Protein AF-A0A2G5ENN1-F1 (afdb_monomer)

pLDDT: mean 72.44, std 21.13, range [27.09, 96.38]

Solvent-accessible surface area (backbone atoms only — not comparable to full-atom values): 10277 Å² total; per-residue (Å²): 131,85,76,73,91,53,58,75,65,57,53,54,48,52,57,50,50,51,54,53,44,44,54,50,33,64,76,65,70,39,30,34,51,30,34,48,46,27,44,59,26,33,65,50,49,37,85,89,80,69,42,73,19,60,16,39,25,58,75,32,68,74,32,39,66,36,79,91,37,64,71,45,66,58,45,53,63,66,44,46,68,57,44,68,76,40,71,86,60,42,63,12,38,51,40,48,48,39,18,51,42,22,40,40,74,73,73,45,72,89,73,63,79,78,78,73,46,61,69,43,91,59,54,63,93,64,85,63,83,83,72,80,65,91,58,54,72,53,43,59,32,47,73,37,69,46,76,72,53,84,70,47,50,57,53,52,50,51,53,44,58,76,33,48,87,50,72,73,62,54,65,60,60,69,74,77,114

Radius of gyration: 15.37 Å; Cα contacts (8 Å, |Δi|>4): 214; chains: 1; bounding box: 34×38×41 Å

Secondary structure (DSSP, 8-state):
-PPPSS-HHHHHHHHHHHHHHHHHHHHHT-HHHHHHHHHHHHTT-BTTTTB-SSSSGGGSHHHHTSGGGTTHHHHHHHHHHHHHH-TTS-HHHHHHHHHHHHHHHTTPPP------PPPP-S-----GGG---THHHHHHHHHTT----HHHHHHHHHHHHHH---HHHHHHHTT--

Nearest PDB structures (foldseek):
  8ff6-assembly2_B  TM=8.256E-01  e=3.442E-12  Panicum virgatum
  7s10-assembly1_A  TM=8.210E-01  e=1.158E-11  Glycine max
  2cl4-assembly1_X  TM=8.240E-01  e=1.492E-11  Glycine max
  1apx-assembly1_B  TM=8.225E-01  e=2.878E-11  Pisum sativum
  3zcg-assembly1_A-2  TM=8.238E-01  e=4.536E-11  Glycine max

Sequence (177 aa):
MATPIVDAEYLKEIDKARRDLRALISSKNCAPIMLRLAWHDAGTYDVNTKTGGANGSIRNDEELKHSANSGLKIAIDLLEPVKKRHPKITYADLYQLAGVVAVEVTGGPTIEFVPGRKVCNLAFDRNYFTAAGESHIVAFFRIQRYLPMRGDFQMLKKVYNTCVTSSIGWVYLTRIL

Foldseek 3Di:
DDDAPDDPVQVVLLVVLLVVLLVLCLVVVQLLLLLVQQLLQQVQADPVVRDGGLQLLCPDPLNCPQPSNPPNVVVVVSCVVSCVVRVPAHNSLSSLSSSQSSCVSLVHDRFQARGDHHHDPDHDNDPPLPDDAPCRVVRSNVNSVRDDDPVNVVVVVVSNVVRDVDPSVVVRVVVVD

Mean predicted aligned error: 10.15 Å

Structure (mmCIF, N/CA/C/O backbone):
data_AF-A0A2G5ENN1-F1
#
_entry.id   AF-A0A2G5ENN1-F1
#
loop_
_atom_site.group_PDB
_atom_site.id
_atom_site.type_symbol
_atom_site.label_atom_id
_atom_site.label_alt_id
_atom_site.label_comp_id
_atom_site.label_asym_id
_atom_site.label_entity_id
_atom_site.label_seq_id
_atom_site.pdbx_PDB_ins_code
_atom_site.Cartn_x
_atom_site.Cartn_y
_atom_site.Cartn_z
_atom_site.occupancy
_atom_site.B_iso_or_equiv
_atom_site.auth_seq_id
_atom_site.auth_comp_id
_atom_site.auth_asym_id
_atom_site.auth_atom_id
_atom_site.pdbx_PDB_model_num
ATOM 1 N N . MET A 1 1 ? -5.810 -16.286 20.077 1.00 42.88 1 MET A N 1
ATOM 2 C CA . MET A 1 1 ? -5.813 -15.187 19.087 1.00 42.88 1 MET A CA 1
ATOM 3 C C . MET A 1 1 ? -4.741 -14.199 19.509 1.00 42.88 1 MET A C 1
ATOM 5 O O . MET A 1 1 ? -4.759 -13.797 20.663 1.00 42.88 1 MET A O 1
ATOM 9 N N . ALA A 1 2 ? -3.752 -13.917 18.656 1.00 45.16 2 ALA A N 1
ATOM 10 C CA . ALA A 1 2 ? -2.692 -12.966 18.996 1.00 45.16 2 ALA A CA 1
ATOM 11 C C . ALA A 1 2 ? -3.311 -11.573 19.161 1.00 45.16 2 ALA A C 1
ATOM 13 O O . ALA A 1 2 ? -4.049 -11.127 18.285 1.00 45.16 2 ALA A O 1
ATOM 14 N N . THR A 1 3 ? -3.052 -10.931 20.294 1.00 44.69 3 THR A N 1
ATOM 15 C CA . THR A 1 3 ? -3.495 -9.572 20.605 1.00 44.69 3 THR A CA 1
ATOM 16 C C . THR A 1 3 ? -3.036 -8.623 19.494 1.00 44.69 3 THR A C 1
ATOM 18 O O . THR A 1 3 ? -1.871 -8.707 19.088 1.00 44.69 3 THR A O 1
ATOM 21 N N . PRO A 1 4 ? -3.907 -7.745 18.963 1.00 52.03 4 PRO A N 1
ATOM 22 C CA . PRO A 1 4 ? -3.470 -6.770 17.979 1.00 52.03 4 PRO A CA 1
ATOM 23 C C . PRO A 1 4 ? -2.405 -5.879 18.624 1.00 52.03 4 PRO A C 1
ATOM 25 O O . PRO A 1 4 ? -2.617 -5.302 19.685 1.00 52.03 4 PRO A O 1
ATOM 28 N N . ILE A 1 5 ? -1.235 -5.804 17.985 1.00 66.94 5 ILE A N 1
ATOM 29 C CA . ILE A 1 5 ? -0.130 -4.913 18.383 1.00 66.94 5 ILE A CA 1
ATOM 30 C C . ILE A 1 5 ? -0.569 -3.440 18.275 1.00 66.94 5 ILE A C 1
ATOM 32 O O . ILE A 1 5 ? 0.019 -2.561 18.898 1.00 66.94 5 ILE A O 1
ATOM 36 N N . VAL A 1 6 ? -1.608 -3.182 17.477 1.00 77.19 6 VAL A N 1
ATOM 37 C CA . VAL A 1 6 ? -2.173 -1.864 17.196 1.00 77.19 6 VAL A CA 1
ATOM 38 C C . VAL A 1 6 ? -3.403 -1.582 18.056 1.00 77.19 6 VAL A C 1
ATOM 40 O O . VAL A 1 6 ? -4.154 -2.492 18.412 1.00 77.19 6 VAL A O 1
ATOM 43 N N . ASP A 1 7 ? -3.627 -0.309 18.365 1.00 86.12 7 ASP A N 1
ATOM 44 C CA . ASP A 1 7 ? -4.786 0.128 19.137 1.00 86.12 7 ASP A CA 1
ATOM 45 C C . ASP A 1 7 ? -6.109 0.016 18.344 1.00 86.12 7 ASP A C 1
ATOM 47 O O . ASP A 1 7 ? -6.146 -0.116 17.116 1.00 86.12 7 ASP A O 1
ATOM 51 N N . ALA A 1 8 ? -7.233 0.069 19.062 1.00 87.94 8 ALA A N 1
ATOM 52 C CA . ALA A 1 8 ? -8.565 -0.060 18.469 1.00 87.94 8 ALA A CA 1
ATOM 53 C C . ALA A 1 8 ? -8.937 1.104 17.532 1.00 87.94 8 ALA A C 1
ATOM 55 O O . ALA A 1 8 ? -9.818 0.957 16.683 1.00 87.94 8 ALA A O 1
ATOM 56 N N . GLU A 1 9 ? -8.305 2.267 17.680 1.00 89.19 9 GLU A N 1
ATOM 57 C CA . GLU A 1 9 ? -8.535 3.413 16.808 1.00 89.19 9 GLU A CA 1
ATOM 58 C C . GLU A 1 9 ? -7.854 3.207 15.450 1.00 89.19 9 GLU A C 1
ATOM 60 O O . GLU A 1 9 ? -8.458 3.473 14.410 1.00 89.19 9 GLU A O 1
ATOM 65 N N . TYR A 1 10 ? -6.648 2.639 15.449 1.00 89.25 10 TYR A N 1
ATOM 66 C CA . TYR A 1 10 ? -5.922 2.244 14.251 1.00 89.25 10 TYR A CA 1
ATOM 67 C C . TYR A 1 10 ? -6.715 1.222 13.433 1.00 89.25 10 TYR A C 1
ATOM 69 O O . TYR A 1 10 ? -6.834 1.367 12.218 1.00 89.25 10 TYR A O 1
ATOM 77 N N . LEU A 1 11 ? -7.330 0.228 14.087 1.00 89.44 11 LEU A N 1
ATOM 78 C CA . LEU A 1 11 ? -8.207 -0.741 13.414 1.00 89.44 11 LEU A CA 1
ATOM 79 C C . LEU A 1 11 ? -9.402 -0.059 12.732 1.00 89.44 11 LEU A C 1
ATOM 81 O O . LEU A 1 11 ? -9.687 -0.328 11.566 1.00 89.44 11 LEU A O 1
ATOM 85 N N . LYS A 1 12 ? -10.055 0.889 13.417 1.00 92.50 12 LYS A N 1
ATOM 86 C CA . LYS A 1 12 ? -11.156 1.670 12.827 1.00 92.50 12 LYS A CA 1
ATOM 87 C C . LYS A 1 12 ? -10.696 2.499 11.629 1.00 92.50 12 LYS A C 1
ATOM 89 O O . LYS A 1 12 ? -11.456 2.654 10.673 1.00 92.50 12 LYS A O 1
ATOM 94 N N . GLU A 1 13 ? -9.483 3.046 11.670 1.00 93.06 13 GLU A N 1
ATOM 95 C CA . GLU A 1 13 ? -8.913 3.757 10.525 1.00 93.06 13 GLU A CA 1
ATOM 96 C C . GLU A 1 13 ? -8.610 2.822 9.354 1.00 93.06 13 GLU A C 1
ATOM 98 O O . GLU A 1 13 ? -8.944 3.166 8.222 1.00 93.06 13 GLU A O 1
ATOM 103 N N . ILE A 1 14 ? -8.084 1.619 9.602 1.00 93.38 14 ILE A N 1
ATOM 104 C CA . ILE A 1 14 ? -7.896 0.593 8.563 1.00 93.38 14 ILE A CA 1
ATOM 105 C C . ILE A 1 14 ? -9.221 0.266 7.866 1.00 93.38 14 ILE A C 1
ATOM 107 O O . ILE A 1 14 ? -9.270 0.233 6.637 1.00 93.38 14 ILE A O 1
ATOM 111 N N . ASP A 1 15 ? -10.312 0.101 8.616 1.00 93.94 15 ASP A N 1
ATOM 112 C CA . ASP A 1 15 ? -11.629 -0.172 8.032 1.00 93.94 15 ASP A CA 1
ATOM 113 C C . ASP A 1 15 ? -12.148 0.986 7.174 1.00 93.94 15 ASP A C 1
ATOM 115 O O . ASP A 1 15 ? -12.753 0.766 6.119 1.00 93.94 15 ASP A O 1
ATOM 119 N N . LYS A 1 16 ? -11.921 2.234 7.605 1.00 95.81 16 LYS A N 1
ATOM 120 C CA . LYS A 1 16 ? -12.259 3.419 6.802 1.00 95.81 16 LYS A CA 1
ATOM 121 C C . LYS A 1 16 ? -11.427 3.463 5.522 1.00 95.81 16 LYS A C 1
ATOM 123 O O . LYS A 1 16 ? -12.002 3.573 4.441 1.00 95.81 16 LYS A O 1
ATOM 128 N N . ALA A 1 17 ? -10.114 3.275 5.628 1.00 95.69 17 ALA A N 1
ATOM 129 C CA . ALA A 1 17 ? -9.225 3.254 4.476 1.00 95.69 17 ALA A CA 1
ATOM 130 C C . ALA A 1 17 ? -9.564 2.123 3.503 1.00 95.69 17 ALA A C 1
ATOM 132 O O . ALA A 1 17 ? -9.518 2.330 2.295 1.00 95.69 17 ALA A O 1
ATOM 133 N N . ARG A 1 18 ? -9.978 0.945 3.989 1.00 95.50 18 ARG A N 1
ATOM 134 C CA . ARG A 1 18 ? -10.425 -0.165 3.134 1.00 95.50 18 ARG A CA 1
ATOM 135 C C . ARG A 1 18 ? -11.609 0.242 2.254 1.00 95.50 18 ARG A C 1
ATOM 137 O O . ARG A 1 18 ? -11.623 -0.077 1.065 1.00 95.50 18 ARG A O 1
ATOM 144 N N . ARG A 1 19 ? -12.589 0.965 2.813 1.00 95.75 19 ARG A N 1
ATOM 145 C CA . ARG A 1 19 ? -13.750 1.473 2.057 1.00 95.75 19 ARG A CA 1
ATOM 146 C C . ARG A 1 19 ? -13.330 2.495 1.003 1.00 95.75 19 ARG A C 1
ATOM 148 O O . ARG A 1 19 ? -13.737 2.381 -0.152 1.00 95.75 19 ARG A O 1
ATOM 155 N N . ASP A 1 20 ? -12.465 3.427 1.382 1.00 96.38 20 ASP A N 1
ATOM 156 C CA . ASP A 1 20 ? -11.923 4.449 0.486 1.00 96.38 20 ASP A CA 1
ATOM 157 C C . ASP A 1 20 ? -11.107 3.846 -0.664 1.00 96.38 20 ASP A C 1
ATOM 159 O O . ASP A 1 20 ? -11.258 4.247 -1.820 1.00 96.38 20 ASP A O 1
ATOM 163 N N . LEU A 1 21 ? -10.279 2.843 -0.365 1.00 96.19 21 LEU A N 1
ATOM 164 C CA . LEU A 1 21 ? -9.529 2.081 -1.358 1.00 96.19 21 LEU A CA 1
ATOM 165 C C . LEU A 1 21 ? -10.466 1.336 -2.302 1.00 96.19 21 LEU A C 1
ATOM 167 O O . LEU A 1 21 ? -10.241 1.350 -3.507 1.00 96.19 21 LEU A O 1
ATOM 171 N N . ARG A 1 22 ? -11.542 0.730 -1.789 1.00 94.94 22 ARG A N 1
ATOM 172 C CA . ARG A 1 22 ? -12.517 0.016 -2.623 1.00 94.94 22 ARG A CA 1
ATOM 173 C C . ARG A 1 22 ? -13.176 0.960 -3.627 1.00 94.94 22 ARG A C 1
ATOM 175 O O . ARG A 1 22 ? -13.288 0.615 -4.805 1.00 94.94 22 ARG A O 1
ATOM 182 N N . ALA A 1 23 ? -13.556 2.157 -3.181 1.00 95.50 23 ALA A N 1
ATOM 183 C CA . ALA A 1 23 ? -14.118 3.197 -4.038 1.00 95.50 23 ALA A CA 1
ATOM 184 C C . ALA A 1 23 ? -13.100 3.703 -5.076 1.00 95.50 23 ALA A C 1
ATOM 186 O O . ALA A 1 23 ? -13.417 3.792 -6.265 1.00 95.50 23 ALA A O 1
ATOM 187 N N . LEU A 1 24 ? -11.859 3.980 -4.661 1.00 95.38 24 LEU A N 1
ATOM 188 C CA . LEU A 1 24 ? -10.784 4.417 -5.558 1.00 95.38 24 LEU A CA 1
ATOM 189 C C . LEU A 1 24 ? -10.478 3.362 -6.632 1.00 95.38 24 LEU A C 1
ATOM 191 O O . LEU A 1 24 ? -10.460 3.674 -7.820 1.00 95.38 24 LEU A O 1
ATOM 195 N N . ILE A 1 25 ? -10.265 2.114 -6.217 1.00 93.00 25 ILE A N 1
ATOM 196 C CA . ILE A 1 25 ? -9.862 1.012 -7.093 1.00 93.00 25 ILE A CA 1
ATOM 197 C C . ILE A 1 25 ? -10.947 0.703 -8.121 1.00 93.00 25 ILE A C 1
ATOM 199 O O . ILE A 1 25 ? -10.636 0.538 -9.301 1.00 93.00 25 ILE A O 1
ATOM 203 N N . SER A 1 26 ? -12.211 0.685 -7.691 1.00 91.06 26 SER A N 1
ATOM 204 C CA . SER A 1 26 ? -13.345 0.434 -8.586 1.00 91.06 26 SER A CA 1
ATOM 205 C C . SER A 1 26 ? -13.560 1.595 -9.561 1.00 91.06 26 SER A C 1
ATOM 207 O O . SER A 1 26 ? -13.773 1.368 -10.746 1.00 91.06 26 SER A O 1
ATOM 209 N N . SER A 1 27 ? -13.459 2.845 -9.093 1.00 93.12 27 SER A N 1
ATOM 210 C CA . SER A 1 27 ? -13.699 4.029 -9.937 1.00 93.12 27 SER A CA 1
ATOM 211 C C . SER A 1 27 ? -12.597 4.287 -10.965 1.00 93.12 27 SER A C 1
ATOM 213 O O . SER A 1 27 ? -12.881 4.751 -12.067 1.00 93.12 27 SER A O 1
ATOM 215 N N . LYS A 1 28 ? -11.336 4.003 -10.623 1.00 92.06 28 LYS A N 1
ATOM 216 C CA . LYS A 1 28 ? -10.178 4.216 -11.506 1.00 92.06 28 LYS A CA 1
ATOM 217 C C . LYS A 1 28 ? -9.756 2.964 -12.271 1.00 92.06 28 LYS A C 1
ATOM 219 O O . LYS A 1 28 ? -8.807 3.040 -13.045 1.00 92.06 28 LYS A O 1
ATOM 224 N N . ASN A 1 29 ? -10.428 1.834 -12.043 1.00 90.75 29 ASN A N 1
ATOM 225 C CA . ASN A 1 29 ? -10.083 0.526 -12.596 1.00 90.75 29 ASN A CA 1
ATOM 226 C C . ASN A 1 29 ? -8.582 0.196 -12.453 1.00 90.75 29 ASN A C 1
ATOM 228 O O . ASN A 1 29 ? -7.916 -0.235 -13.392 1.00 90.75 29 ASN A O 1
ATOM 232 N N . CYS A 1 30 ? -8.024 0.462 -11.268 1.00 90.19 30 CYS A N 1
ATOM 233 C CA . CYS A 1 30 ? -6.585 0.376 -11.009 1.00 90.19 30 CYS A CA 1
ATOM 234 C C . CYS A 1 30 ? -6.190 -0.819 -10.125 1.00 90.19 30 CYS A C 1
ATOM 236 O O . CYS A 1 30 ? -5.059 -0.888 -9.650 1.00 90.19 30 CYS A O 1
ATOM 238 N N . ALA A 1 31 ? -7.079 -1.801 -9.939 1.00 87.06 31 ALA A N 1
ATOM 239 C CA . ALA A 1 31 ? -6.768 -3.041 -9.216 1.00 87.06 31 ALA A CA 1
ATOM 240 C C . ALA A 1 31 ? -5.463 -3.725 -9.698 1.00 87.06 31 ALA A C 1
ATOM 242 O O . ALA A 1 31 ? -4.634 -4.050 -8.844 1.00 87.06 31 ALA A O 1
ATOM 243 N N . PRO A 1 32 ? -5.206 -3.841 -11.022 1.00 86.50 32 PRO A N 1
ATOM 244 C CA . PRO A 1 32 ? -3.945 -4.335 -11.580 1.00 86.50 32 PRO A CA 1
ATOM 245 C C . PRO A 1 32 ? -2.674 -3.755 -10.941 1.00 86.50 32 PRO A C 1
ATOM 247 O O . PRO A 1 32 ? -1.804 -4.475 -10.445 1.00 86.50 32 PRO A O 1
ATOM 250 N N . ILE A 1 33 ? -2.578 -2.423 -10.921 1.00 86.75 33 ILE A N 1
ATOM 251 C CA . ILE A 1 33 ? -1.367 -1.722 -10.494 1.00 86.75 33 ILE A CA 1
ATOM 252 C C . ILE A 1 33 ? -1.241 -1.679 -8.966 1.00 86.75 33 ILE A C 1
ATOM 254 O O . ILE A 1 33 ? -0.124 -1.686 -8.455 1.00 86.75 33 ILE A O 1
ATOM 258 N N . MET A 1 34 ? -2.363 -1.706 -8.238 1.00 91.94 34 MET A N 1
ATOM 259 C CA . MET A 1 34 ? -2.373 -1.780 -6.772 1.00 91.94 34 MET A CA 1
ATOM 260 C C . MET A 1 34 ? -1.892 -3.140 -6.271 1.00 91.94 34 MET A C 1
ATOM 262 O O . MET A 1 34 ? -1.068 -3.207 -5.359 1.00 91.94 34 MET A O 1
ATOM 266 N N . LEU A 1 35 ? -2.346 -4.223 -6.910 1.00 87.38 35 LEU A N 1
ATOM 267 C CA . LEU A 1 35 ? -1.867 -5.566 -6.598 1.00 87.38 35 LEU A CA 1
ATOM 268 C C . LEU A 1 35 ? -0.371 -5.699 -6.903 1.00 87.38 35 LEU A C 1
ATOM 270 O O . LEU A 1 35 ? 0.381 -6.234 -6.090 1.00 87.38 35 LEU A O 1
ATOM 274 N N . ARG A 1 36 ? 0.082 -5.149 -8.038 1.00 86.25 36 ARG A N 1
ATOM 275 C CA . ARG A 1 36 ? 1.507 -5.120 -8.385 1.00 86.25 36 ARG A CA 1
ATOM 276 C C . ARG A 1 36 ? 2.329 -4.306 -7.380 1.00 86.25 36 ARG A C 1
ATOM 278 O O . ARG A 1 36 ? 3.397 -4.758 -6.990 1.00 86.25 36 ARG A O 1
ATOM 285 N N . LEU A 1 37 ? 1.862 -3.142 -6.934 1.00 89.00 37 LEU A N 1
ATOM 286 C CA . LEU A 1 37 ? 2.577 -2.348 -5.928 1.00 89.00 37 LEU A CA 1
ATOM 287 C C . LEU A 1 37 ? 2.791 -3.152 -4.638 1.00 89.00 37 LEU A C 1
ATOM 289 O O . LEU A 1 37 ? 3.918 -3.263 -4.163 1.00 89.00 37 LEU A O 1
ATOM 293 N N . ALA A 1 38 ? 1.723 -3.755 -4.112 1.00 89.56 38 ALA A N 1
ATOM 294 C CA . ALA A 1 38 ? 1.780 -4.538 -2.881 1.00 89.56 38 ALA A CA 1
ATOM 295 C C . ALA A 1 38 ? 2.696 -5.770 -3.013 1.00 89.56 38 ALA A C 1
ATOM 297 O O . ALA A 1 38 ? 3.421 -6.119 -2.079 1.00 89.56 38 ALA A O 1
ATOM 298 N N . TRP A 1 39 ? 2.693 -6.391 -4.196 1.00 84.19 39 TRP A N 1
ATOM 299 C CA . TRP A 1 39 ? 3.594 -7.478 -4.563 1.00 84.19 39 TRP A CA 1
ATOM 300 C C . TRP A 1 39 ? 5.065 -7.059 -4.559 1.00 84.19 39 TRP A C 1
ATOM 302 O O . TRP A 1 39 ? 5.888 -7.721 -3.932 1.00 84.19 39 TRP A O 1
ATOM 312 N N . HIS A 1 40 ? 5.397 -5.972 -5.258 1.00 82.75 40 HIS A N 1
ATOM 313 C CA . HIS A 1 40 ? 6.776 -5.507 -5.380 1.00 82.75 40 HIS A CA 1
ATOM 314 C C . HIS A 1 40 ? 7.339 -5.033 -4.035 1.00 82.75 40 HIS A C 1
ATOM 316 O O . HIS A 1 40 ? 8.496 -5.314 -3.747 1.00 82.75 40 HIS A O 1
ATOM 322 N N . ASP A 1 41 ? 6.516 -4.402 -3.193 1.00 85.38 41 ASP A N 1
ATOM 323 C CA . ASP A 1 41 ? 6.892 -4.010 -1.829 1.00 85.38 41 ASP A CA 1
ATOM 324 C C . ASP A 1 41 ? 7.206 -5.240 -0.958 1.00 85.38 41 ASP A C 1
ATOM 326 O O . ASP A 1 41 ? 8.251 -5.323 -0.324 1.00 85.38 41 ASP A O 1
ATOM 330 N N . ALA A 1 42 ? 6.343 -6.263 -0.979 1.00 82.62 42 ALA A N 1
ATOM 331 C CA . ALA A 1 42 ? 6.558 -7.487 -0.204 1.00 82.62 42 ALA A CA 1
ATOM 332 C C . ALA A 1 42 ? 7.705 -8.366 -0.741 1.00 82.62 42 ALA A C 1
ATOM 334 O O . ALA A 1 42 ? 8.336 -9.097 0.026 1.00 82.62 42 ALA A O 1
ATOM 335 N N . GLY A 1 43 ? 7.963 -8.312 -2.049 1.00 77.44 43 GLY A N 1
ATOM 336 C CA . GLY A 1 43 ? 8.894 -9.187 -2.763 1.00 77.44 43 GLY A CA 1
ATOM 337 C C . GLY A 1 43 ? 10.378 -8.930 -2.496 1.00 77.44 43 GLY A C 1
ATOM 338 O O . GLY A 1 43 ? 11.208 -9.702 -2.963 1.00 77.44 43 GLY A O 1
ATOM 339 N N . THR A 1 44 ? 10.730 -7.884 -1.745 1.00 75.94 44 THR A N 1
ATOM 340 C CA . THR A 1 44 ? 12.123 -7.577 -1.374 1.00 75.94 44 THR A CA 1
ATOM 341 C C . THR A 1 44 ? 12.595 -8.314 -0.116 1.00 75.94 44 THR A C 1
ATOM 343 O O . THR A 1 44 ? 13.736 -8.124 0.304 1.00 75.94 44 THR A O 1
ATOM 346 N N . TYR A 1 45 ? 11.737 -9.134 0.507 1.00 76.56 45 TYR A N 1
ATOM 347 C CA . TYR A 1 45 ? 12.073 -9.850 1.738 1.00 76.56 45 TYR A CA 1
ATOM 348 C C . TYR A 1 45 ? 13.132 -10.933 1.511 1.00 76.56 45 TYR A C 1
ATOM 350 O O . TYR A 1 45 ? 12.924 -11.876 0.748 1.00 76.56 45 TYR A O 1
ATOM 358 N N . ASP A 1 46 ? 14.228 -10.846 2.259 1.00 71.00 46 ASP A N 1
ATOM 359 C CA . ASP A 1 46 ? 15.274 -11.863 2.307 1.00 71.00 46 ASP A CA 1
ATOM 360 C C . ASP A 1 46 ? 15.203 -12.642 3.630 1.00 71.00 46 ASP A C 1
ATOM 362 O O . ASP A 1 46 ? 15.341 -12.078 4.717 1.00 71.00 46 ASP A O 1
ATOM 366 N N . VAL A 1 47 ? 15.019 -13.963 3.537 1.00 70.88 47 VAL A N 1
ATOM 367 C CA . VAL A 1 47 ? 14.918 -14.881 4.686 1.00 70.88 47 VAL A CA 1
ATOM 368 C C . VAL A 1 47 ? 16.226 -14.951 5.481 1.00 70.88 47 VAL A C 1
ATOM 370 O O . VAL A 1 47 ? 16.189 -15.082 6.706 1.00 70.88 47 VAL A O 1
ATOM 373 N N . ASN A 1 48 ? 17.376 -14.853 4.809 1.00 69.88 48 ASN A N 1
ATOM 374 C CA . ASN A 1 48 ? 18.684 -15.032 5.438 1.00 69.88 48 ASN A CA 1
ATOM 375 C C . ASN A 1 48 ? 19.073 -13.802 6.257 1.00 69.88 48 ASN A C 1
ATOM 377 O O . ASN A 1 48 ? 19.503 -13.918 7.403 1.00 69.88 48 ASN A O 1
ATOM 381 N N . THR A 1 49 ? 18.889 -12.614 5.677 1.00 73.31 49 THR A N 1
ATOM 382 C CA . THR A 1 49 ? 19.219 -11.347 6.344 1.00 73.31 49 THR A CA 1
ATOM 383 C C . THR A 1 49 ? 18.060 -10.780 7.162 1.00 73.31 49 THR A C 1
ATOM 385 O O . THR A 1 49 ? 18.280 -9.904 7.995 1.00 73.31 49 THR A O 1
ATOM 388 N N . LYS A 1 50 ? 16.832 -11.286 6.969 1.00 73.00 50 LYS A N 1
ATOM 389 C CA . LYS A 1 50 ? 15.583 -10.772 7.562 1.00 73.00 50 LYS A CA 1
ATOM 390 C C . LYS A 1 50 ? 15.344 -9.290 7.249 1.00 73.00 50 LYS A C 1
ATOM 392 O O . LYS A 1 50 ? 14.760 -8.571 8.058 1.00 73.00 50 LYS A O 1
ATOM 397 N N . THR A 1 51 ? 15.808 -8.838 6.086 1.00 71.19 51 THR A N 1
ATOM 398 C CA . THR A 1 51 ? 15.672 -7.453 5.618 1.0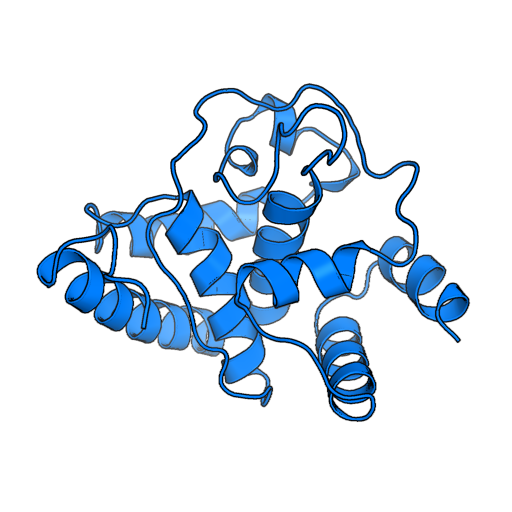0 71.19 51 THR A CA 1
ATOM 399 C C . THR A 1 51 ? 14.724 -7.360 4.423 1.00 71.19 51 THR A C 1
ATOM 401 O O . THR A 1 51 ? 14.395 -8.374 3.810 1.00 71.19 51 THR A O 1
ATOM 404 N N . GLY A 1 52 ? 14.250 -6.149 4.116 1.00 73.50 52 GLY A N 1
ATOM 405 C CA . GLY A 1 52 ? 13.248 -5.922 3.070 1.00 73.50 52 GLY A CA 1
ATOM 406 C C . GLY A 1 52 ? 11.839 -6.377 3.468 1.00 73.50 52 GLY A C 1
ATOM 407 O O . GLY A 1 52 ? 11.526 -6.530 4.653 1.00 73.50 52 GLY A O 1
ATOM 408 N N . GLY A 1 53 ? 10.982 -6.573 2.472 1.00 78.81 53 GLY A N 1
ATOM 409 C CA . GLY A 1 53 ? 9.597 -7.005 2.627 1.00 78.81 53 GLY A CA 1
ATOM 410 C C . GLY A 1 53 ? 8.604 -5.855 2.749 1.00 78.81 53 GLY A C 1
ATOM 411 O O . GLY A 1 53 ? 8.938 -4.702 2.515 1.00 78.81 53 GLY A O 1
ATOM 412 N N . ALA A 1 54 ? 7.375 -6.193 3.149 1.00 83.00 54 ALA A N 1
ATOM 413 C CA . ALA A 1 54 ? 6.218 -5.298 3.174 1.00 83.00 54 ALA A CA 1
ATOM 414 C C . ALA A 1 54 ? 6.336 -4.172 4.224 1.00 83.00 54 ALA A C 1
ATOM 416 O O . ALA A 1 54 ? 5.685 -4.198 5.271 1.00 83.00 54 ALA A O 1
ATOM 417 N N . ASN A 1 55 ? 7.215 -3.210 3.970 1.00 83.12 55 ASN A N 1
ATOM 418 C CA . ASN A 1 55 ? 7.612 -2.153 4.892 1.00 83.12 55 ASN A CA 1
ATOM 419 C C . ASN A 1 55 ? 7.452 -0.749 4.272 1.00 83.12 55 ASN A C 1
ATOM 421 O O . ASN A 1 55 ? 7.756 0.250 4.927 1.00 83.12 55 ASN A O 1
ATOM 425 N N . GLY A 1 56 ? 6.940 -0.654 3.041 1.00 83.62 56 GLY A N 1
ATOM 426 C CA . GLY A 1 56 ? 6.697 0.605 2.351 1.00 83.62 56 GLY A CA 1
ATOM 427 C C . GLY A 1 56 ? 7.949 1.287 1.794 1.00 83.62 56 GLY A C 1
ATOM 428 O O . GLY A 1 56 ? 7.837 2.452 1.405 1.00 83.62 56 GLY A O 1
ATOM 429 N N . SER A 1 57 ? 9.112 0.620 1.751 1.00 85.50 57 SER A N 1
ATOM 430 C CA . SER A 1 57 ? 10.363 1.181 1.208 1.00 85.50 57 SER A CA 1
ATOM 431 C C . SER A 1 57 ? 10.277 1.479 -0.285 1.00 85.50 57 SER A C 1
ATOM 433 O O . SER A 1 57 ? 10.946 2.399 -0.755 1.00 85.50 57 SER A O 1
ATOM 435 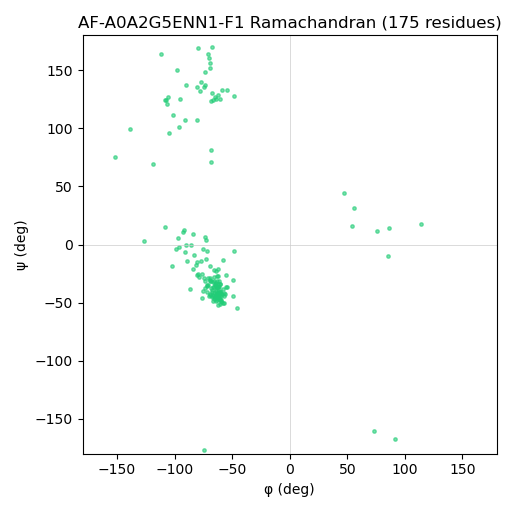N N . ILE A 1 58 ? 9.365 0.812 -1.002 1.00 85.12 58 ILE A N 1
ATOM 436 C CA . ILE A 1 58 ? 9.139 1.000 -2.441 1.00 85.12 58 ILE A CA 1
ATOM 437 C C . ILE A 1 58 ? 8.780 2.437 -2.837 1.00 85.12 58 ILE A C 1
ATOM 439 O O . ILE A 1 58 ? 8.785 2.774 -4.012 1.00 85.12 58 ILE A O 1
ATOM 443 N N . ARG A 1 59 ? 8.446 3.301 -1.873 1.00 86.19 59 ARG A N 1
ATOM 444 C CA . ARG A 1 59 ? 8.197 4.730 -2.104 1.00 86.19 59 ARG A CA 1
ATOM 445 C C . ARG A 1 59 ? 9.461 5.565 -2.288 1.00 86.19 59 ARG A C 1
ATOM 447 O O . ARG A 1 59 ? 9.352 6.727 -2.665 1.00 86.19 59 ARG A O 1
ATOM 454 N N . ASN A 1 60 ? 10.622 5.021 -1.940 1.00 86.62 60 ASN A N 1
ATOM 455 C CA . ASN A 1 60 ? 11.884 5.737 -2.011 1.00 86.62 60 ASN A CA 1
ATOM 456 C C . ASN A 1 60 ? 12.367 5.796 -3.464 1.00 86.62 60 ASN A C 1
ATOM 458 O O . ASN A 1 60 ? 12.269 4.814 -4.200 1.00 86.62 60 ASN A O 1
ATOM 462 N N . ASP A 1 61 ? 12.911 6.943 -3.874 1.00 83.81 61 ASP A N 1
ATOM 463 C CA . ASP A 1 61 ? 13.269 7.194 -5.276 1.00 83.81 61 ASP A CA 1
ATOM 464 C C . ASP A 1 61 ? 14.310 6.209 -5.820 1.00 83.81 61 ASP A C 1
ATOM 466 O O . ASP A 1 61 ? 14.262 5.850 -6.994 1.00 83.81 61 ASP A O 1
ATOM 470 N N . GLU A 1 62 ? 15.241 5.760 -4.979 1.00 83.19 62 GLU A N 1
ATOM 471 C CA . GLU A 1 62 ? 16.250 4.753 -5.332 1.00 83.19 62 GLU A CA 1
ATOM 472 C C . GLU A 1 62 ? 15.589 3.426 -5.725 1.00 83.19 62 GLU A C 1
ATOM 474 O O . GLU A 1 62 ? 15.865 2.884 -6.794 1.00 83.19 62 GLU A O 1
ATOM 479 N N . GLU A 1 63 ? 14.624 2.964 -4.927 1.00 80.94 63 GLU A N 1
ATOM 480 C CA . GLU A 1 63 ? 13.913 1.711 -5.175 1.00 80.94 63 GLU A CA 1
ATOM 481 C C . GLU A 1 63 ? 12.919 1.838 -6.344 1.00 80.94 63 GLU A C 1
ATOM 483 O O . GLU A 1 63 ? 12.725 0.891 -7.106 1.00 80.94 63 GLU A O 1
ATOM 488 N N . LEU A 1 64 ? 12.326 3.018 -6.558 1.00 84.62 64 LEU A N 1
ATOM 489 C CA . LEU A 1 64 ? 11.449 3.285 -7.707 1.00 84.62 64 LEU A CA 1
ATOM 490 C C . LEU A 1 64 ? 12.184 3.317 -9.047 1.00 84.62 64 LEU A C 1
ATOM 492 O O . LEU A 1 64 ? 11.579 3.006 -10.075 1.00 84.62 64 LEU A O 1
ATOM 496 N N . LYS A 1 65 ? 13.470 3.685 -9.052 1.00 84.50 65 LYS A N 1
ATOM 497 C CA . LYS A 1 65 ? 14.310 3.714 -10.261 1.00 84.50 65 LYS A CA 1
ATOM 498 C C . LYS A 1 65 ? 14.698 2.320 -10.753 1.00 84.50 65 LYS A C 1
ATOM 500 O O . LYS A 1 65 ? 15.171 2.188 -11.881 1.00 84.50 65 LYS A O 1
ATOM 505 N N . HIS A 1 66 ? 14.487 1.277 -9.951 1.00 79.88 66 HIS A N 1
ATOM 506 C CA . HIS A 1 66 ? 14.682 -0.099 -10.390 1.00 79.88 66 HIS A CA 1
ATOM 507 C C . HIS A 1 66 ? 13.797 -0.424 -11.598 1.00 79.88 66 HIS A C 1
ATOM 509 O O . HIS A 1 66 ? 12.590 -0.181 -11.588 1.00 79.88 66 HIS A O 1
ATOM 515 N N . SER A 1 67 ? 14.377 -1.044 -12.629 1.00 77.56 67 SER A N 1
ATOM 516 C CA . SER A 1 67 ? 13.665 -1.390 -13.869 1.00 77.56 67 SER A CA 1
ATOM 517 C C . SER A 1 67 ? 12.416 -2.240 -13.606 1.00 77.56 67 SER A C 1
ATOM 519 O O . SER A 1 67 ? 11.370 -2.017 -14.219 1.00 77.56 67 SER A O 1
ATOM 521 N N . ALA A 1 68 ? 12.486 -3.145 -12.625 1.00 74.19 68 ALA A N 1
ATOM 522 C CA . ALA A 1 68 ? 11.367 -3.966 -12.176 1.00 74.19 68 ALA A CA 1
ATOM 523 C C . ALA A 1 68 ? 10.201 -3.146 -11.589 1.00 74.19 68 ALA A C 1
ATOM 525 O O . ALA A 1 68 ? 9.055 -3.580 -11.688 1.00 74.19 68 ALA A O 1
ATOM 526 N N . ASN A 1 69 ? 10.459 -1.957 -11.036 1.00 81.81 69 ASN A N 1
ATOM 527 C CA . ASN A 1 69 ? 9.473 -1.081 -10.391 1.00 81.81 69 ASN A CA 1
ATOM 528 C C . ASN A 1 69 ? 8.932 0.021 -11.320 1.00 81.81 69 ASN A C 1
ATOM 530 O O . ASN A 1 69 ? 8.108 0.841 -10.907 1.00 81.81 69 ASN A O 1
ATOM 534 N N . SER A 1 70 ? 9.309 -0.005 -12.603 1.00 81.50 70 SER A N 1
ATOM 535 C CA . SER A 1 70 ? 8.820 0.932 -13.621 1.00 81.50 70 SER A CA 1
ATOM 536 C C . SER A 1 70 ? 7.293 1.064 -13.591 1.00 81.50 70 SER A C 1
ATOM 538 O O . SER A 1 70 ? 6.564 0.065 -13.626 1.00 81.50 70 SER A O 1
ATOM 540 N N . GLY A 1 71 ? 6.806 2.304 -13.517 1.00 85.06 71 GLY A N 1
ATOM 541 C CA . GLY A 1 71 ? 5.379 2.643 -13.497 1.00 85.06 71 GLY A CA 1
ATOM 542 C C . GLY A 1 71 ? 4.707 2.606 -12.118 1.00 85.06 71 GLY A C 1
ATOM 543 O O . GLY A 1 71 ? 3.594 3.110 -11.992 1.00 85.06 71 GLY A O 1
ATOM 544 N N . LEU A 1 72 ? 5.356 2.090 -11.065 1.00 89.56 72 LEU A N 1
ATOM 545 C CA . LEU A 1 72 ? 4.743 2.015 -9.726 1.00 89.56 72 LEU A CA 1
ATOM 546 C C . LEU A 1 72 ? 4.560 3.377 -9.051 1.00 89.56 72 LEU A C 1
ATOM 548 O O . LEU A 1 72 ? 3.692 3.513 -8.190 1.00 89.56 72 LEU A O 1
ATOM 552 N N . LYS A 1 73 ? 5.277 4.409 -9.510 1.00 91.81 73 LYS A N 1
ATOM 553 C CA . LYS A 1 73 ? 5.051 5.794 -9.077 1.00 91.81 73 LYS A CA 1
ATOM 554 C C . LYS A 1 73 ? 3.596 6.232 -9.273 1.00 91.81 73 LYS A C 1
ATOM 556 O O . LYS A 1 73 ? 3.041 6.890 -8.403 1.00 91.81 73 LYS A O 1
ATOM 561 N N . ILE A 1 74 ? 2.951 5.780 -10.353 1.00 91.62 74 ILE A N 1
ATOM 562 C CA . ILE A 1 74 ? 1.536 6.066 -10.634 1.00 91.62 74 ILE A CA 1
ATOM 563 C C . ILE A 1 74 ? 0.636 5.480 -9.536 1.00 91.62 74 ILE A C 1
ATOM 565 O O . ILE A 1 74 ? -0.300 6.137 -9.091 1.00 91.62 74 ILE A O 1
ATOM 569 N N . ALA A 1 75 ? 0.918 4.258 -9.070 1.00 93.12 75 ALA A N 1
ATOM 570 C CA . ALA A 1 75 ? 0.143 3.631 -8.000 1.00 93.12 75 ALA A CA 1
ATOM 571 C C . ALA A 1 75 ? 0.306 4.377 -6.671 1.00 93.12 75 ALA A C 1
ATOM 573 O O . ALA A 1 75 ? -0.682 4.614 -5.982 1.00 93.12 75 ALA A O 1
ATOM 574 N N . ILE A 1 76 ? 1.530 4.798 -6.343 1.00 93.44 76 ILE A N 1
ATOM 575 C CA . ILE A 1 76 ? 1.807 5.593 -5.140 1.00 93.44 76 ILE A CA 1
ATOM 576 C C . ILE A 1 76 ? 1.049 6.923 -5.192 1.00 93.44 76 ILE A C 1
ATOM 578 O O . ILE A 1 76 ? 0.356 7.272 -4.238 1.00 93.44 76 ILE A O 1
ATOM 582 N N . ASP A 1 77 ? 1.094 7.615 -6.330 1.00 94.69 77 ASP A N 1
ATOM 583 C CA . ASP A 1 77 ? 0.412 8.901 -6.506 1.00 94.69 77 ASP A CA 1
ATOM 584 C C . ASP A 1 77 ? -1.112 8.778 -6.407 1.00 94.69 77 ASP A C 1
ATOM 586 O O . ASP A 1 77 ? -1.779 9.666 -5.876 1.00 94.69 77 ASP A O 1
ATOM 590 N N . LEU A 1 78 ? -1.677 7.653 -6.852 1.00 94.94 78 LEU A N 1
ATOM 591 C CA . LEU A 1 78 ? -3.099 7.348 -6.678 1.00 94.94 78 LEU A CA 1
ATOM 592 C C . LEU A 1 78 ? -3.478 7.081 -5.213 1.00 94.94 78 LEU A C 1
ATOM 594 O O . LEU A 1 78 ? -4.611 7.367 -4.822 1.00 94.94 78 LEU A O 1
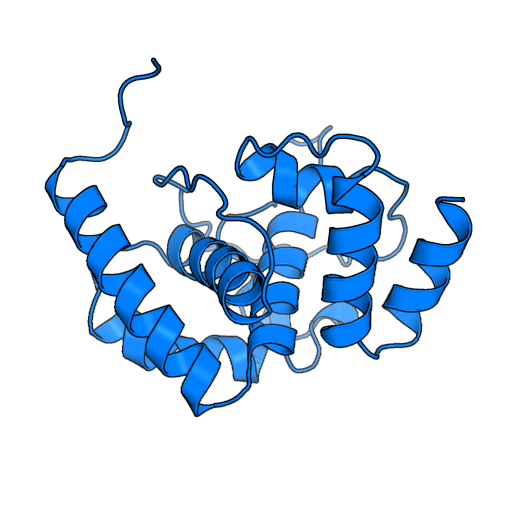ATOM 598 N N . LEU A 1 79 ? -2.564 6.536 -4.407 1.00 95.38 79 LEU A N 1
ATOM 599 C CA . LEU A 1 79 ? -2.796 6.240 -2.990 1.00 95.38 79 LEU A CA 1
ATOM 600 C C . LEU A 1 79 ? -2.576 7.452 -2.078 1.00 95.38 79 LEU A C 1
ATOM 602 O O . LEU A 1 79 ? -3.138 7.498 -0.983 1.00 95.38 79 LEU A O 1
ATOM 606 N N . GLU A 1 80 ? -1.833 8.459 -2.528 1.00 94.88 80 GLU A N 1
ATOM 607 C CA . GLU A 1 80 ? -1.505 9.652 -1.743 1.00 94.88 80 GLU A CA 1
ATOM 608 C C . GLU A 1 80 ? -2.743 10.413 -1.209 1.00 94.88 80 GLU A C 1
ATOM 610 O O . GLU A 1 80 ? -2.775 10.763 -0.025 1.00 94.88 80 GLU A O 1
ATOM 615 N N . PRO A 1 81 ? -3.834 10.620 -1.978 1.00 96.00 81 PRO A N 1
ATOM 616 C CA . PRO A 1 81 ? -5.059 11.214 -1.440 1.00 96.00 81 PRO A CA 1
ATOM 617 C C . PRO A 1 81 ? -5.714 10.374 -0.336 1.00 96.00 81 PRO A C 1
ATOM 619 O O . PRO A 1 81 ? -6.293 10.937 0.591 1.00 96.00 81 PRO A O 1
ATOM 622 N N . VAL A 1 82 ? -5.631 9.040 -0.416 1.00 96.06 82 VAL A N 1
ATOM 623 C CA . VAL A 1 82 ? -6.137 8.133 0.632 1.00 96.06 82 VAL A CA 1
ATOM 624 C C . VAL A 1 82 ? -5.256 8.251 1.874 1.00 96.06 82 VAL A C 1
ATOM 626 O O . VAL A 1 82 ? -5.767 8.407 2.982 1.00 96.06 82 VAL A O 1
ATOM 629 N N . LYS A 1 83 ? -3.931 8.274 1.693 1.00 94.81 83 LYS A N 1
ATOM 630 C CA . LYS A 1 83 ? -2.971 8.474 2.781 1.00 94.81 83 LYS A CA 1
ATOM 631 C C . LYS A 1 83 ? -3.211 9.783 3.533 1.00 94.81 83 LYS A C 1
ATOM 633 O O . LYS A 1 83 ? -3.154 9.789 4.762 1.00 94.81 83 LYS A O 1
ATOM 638 N N . LYS A 1 84 ? -3.507 10.869 2.812 1.00 95.00 84 LYS A N 1
ATOM 639 C CA . LYS A 1 84 ? -3.820 12.186 3.392 1.00 95.00 84 LYS A CA 1
ATOM 640 C C . LYS A 1 84 ? -5.093 12.177 4.238 1.00 95.00 84 LYS A C 1
ATOM 642 O O . LYS A 1 84 ? -5.132 12.853 5.261 1.00 95.00 84 LYS A O 1
ATOM 647 N N . ARG A 1 85 ? -6.112 11.400 3.851 1.00 95.31 85 ARG A N 1
ATOM 648 C CA . ARG A 1 85 ? -7.340 11.223 4.651 1.00 95.31 85 ARG A CA 1
ATOM 649 C C . ARG A 1 85 ? -7.129 10.334 5.874 1.00 95.31 85 ARG A C 1
ATOM 651 O O . ARG A 1 85 ? -7.783 10.546 6.889 1.00 95.31 85 ARG A O 1
ATOM 658 N N . HIS A 1 86 ? -6.183 9.397 5.800 1.00 94.81 86 HIS A N 1
ATOM 659 C CA . HIS A 1 86 ? -5.844 8.475 6.886 1.00 94.81 86 HIS A CA 1
ATOM 660 C C . HIS A 1 86 ? -4.381 8.644 7.335 1.00 94.81 86 HIS A C 1
ATOM 662 O O . HIS A 1 86 ? -3.541 7.758 7.118 1.00 94.81 86 HIS A O 1
ATOM 668 N N . PRO A 1 87 ? -4.028 9.771 7.986 1.00 92.12 87 PRO A N 1
ATOM 669 C CA . PRO A 1 87 ? -2.647 10.061 8.370 1.00 92.12 87 PRO A CA 1
ATOM 670 C C . PRO A 1 87 ? -2.080 9.042 9.370 1.00 92.12 87 PRO A C 1
ATOM 672 O O . PRO A 1 87 ? -0.877 8.787 9.334 1.00 92.12 87 PRO A O 1
ATOM 675 N N . LYS A 1 88 ? -2.936 8.404 10.183 1.00 89.81 88 LYS A N 1
ATOM 676 C CA . LYS A 1 88 ? -2.545 7.395 11.181 1.00 89.81 88 LYS A CA 1
ATOM 677 C C . LYS A 1 88 ? -2.000 6.099 10.572 1.00 89.81 88 LYS A C 1
ATOM 679 O O . LYS A 1 88 ? -1.118 5.495 11.164 1.00 89.81 88 LYS A O 1
ATOM 684 N N . ILE A 1 89 ? -2.486 5.685 9.400 1.00 90.94 89 ILE A N 1
ATOM 685 C CA . ILE A 1 89 ? -2.107 4.403 8.780 1.00 90.94 89 ILE A CA 1
ATOM 686 C C . ILE A 1 89 ? -0.700 4.495 8.193 1.00 90.94 89 ILE A C 1
ATOM 688 O O . ILE A 1 89 ? -0.380 5.462 7.504 1.00 90.94 89 ILE A O 1
ATOM 692 N N . THR A 1 90 ? 0.148 3.497 8.408 1.00 91.31 90 THR A N 1
ATOM 693 C CA . THR A 1 90 ? 1.488 3.479 7.811 1.00 91.31 90 THR A CA 1
ATOM 694 C C . THR A 1 90 ? 1.438 3.284 6.291 1.00 91.31 90 THR A C 1
ATOM 696 O O . THR A 1 90 ? 0.525 2.654 5.765 1.00 91.31 90 THR A O 1
ATOM 699 N N . TYR A 1 91 ? 2.437 3.787 5.554 1.00 91.38 91 TYR A N 1
ATOM 700 C CA . TYR A 1 91 ? 2.542 3.504 4.111 1.00 91.38 91 TYR A CA 1
ATOM 701 C C . TYR A 1 91 ? 2.625 1.997 3.833 1.00 91.38 91 TYR A C 1
ATOM 703 O O . TYR A 1 91 ? 1.986 1.510 2.905 1.00 91.38 91 TYR A O 1
ATOM 711 N N . ALA A 1 92 ? 3.339 1.261 4.690 1.00 89.75 92 ALA A N 1
ATOM 712 C CA . ALA A 1 92 ? 3.443 -0.192 4.626 1.00 89.75 92 ALA A CA 1
ATOM 713 C C . ALA A 1 92 ? 2.064 -0.872 4.688 1.00 89.75 92 ALA A C 1
ATOM 715 O O . ALA A 1 92 ? 1.730 -1.686 3.829 1.00 89.75 92 ALA A O 1
ATOM 716 N N . ASP A 1 93 ? 1.231 -0.515 5.671 1.00 91.75 93 ASP A N 1
ATOM 717 C CA . ASP A 1 93 ? -0.117 -1.077 5.770 1.00 91.75 93 ASP A CA 1
ATOM 718 C C . ASP A 1 93 ? -1.021 -0.600 4.632 1.00 91.75 93 ASP A C 1
ATOM 720 O O . ASP A 1 93 ? -1.795 -1.399 4.112 1.00 91.75 93 ASP A O 1
ATOM 724 N N . LEU A 1 94 ? -0.904 0.658 4.196 1.00 94.44 94 LEU A N 1
ATOM 725 C CA . LEU A 1 94 ? -1.710 1.197 3.100 1.00 94.44 94 LEU A CA 1
ATOM 726 C C . LEU A 1 94 ? -1.470 0.445 1.784 1.00 94.44 94 LEU A C 1
ATOM 728 O O . LEU A 1 94 ? -2.433 0.087 1.106 1.00 94.44 94 LEU A O 1
ATOM 732 N N . TYR A 1 95 ? -0.211 0.183 1.424 1.00 93.50 95 TYR A N 1
ATOM 733 C CA . TYR A 1 95 ? 0.132 -0.514 0.180 1.00 93.50 95 TYR A CA 1
ATOM 734 C C . TYR A 1 95 ? -0.347 -1.963 0.199 1.00 93.50 95 TYR A C 1
ATOM 736 O O . TYR A 1 95 ? -0.962 -2.432 -0.759 1.00 93.50 95 TYR A O 1
ATOM 744 N N . GLN A 1 96 ? -0.143 -2.658 1.316 1.00 92.00 96 GLN A N 1
ATOM 745 C CA . GLN A 1 96 ? -0.598 -4.036 1.468 1.00 92.00 96 GLN A CA 1
ATOM 746 C C . GLN A 1 96 ? -2.130 -4.138 1.499 1.00 92.00 96 GLN A C 1
ATOM 748 O O . GLN A 1 96 ? -2.700 -5.036 0.877 1.00 92.00 96 GLN A O 1
ATOM 753 N N . LEU A 1 97 ? -2.808 -3.189 2.152 1.00 93.75 97 LEU A N 1
ATOM 754 C CA . LEU A 1 97 ? -4.266 -3.104 2.157 1.00 93.75 97 LEU A CA 1
ATOM 755 C C . LEU A 1 97 ? -4.813 -2.824 0.752 1.00 93.75 97 LEU A C 1
ATOM 757 O O . LEU A 1 97 ? -5.801 -3.438 0.357 1.00 93.75 97 LEU A O 1
ATOM 761 N N . ALA A 1 98 ? -4.161 -1.960 -0.033 1.00 94.50 98 ALA A N 1
ATOM 762 C CA . ALA A 1 98 ? -4.545 -1.695 -1.420 1.00 94.50 98 ALA A CA 1
ATOM 763 C C . ALA A 1 98 ? -4.470 -2.958 -2.292 1.00 94.50 98 ALA A C 1
ATOM 765 O O . ALA A 1 98 ? -5.379 -3.205 -3.084 1.00 94.50 98 ALA A O 1
ATOM 766 N N . GLY A 1 99 ? -3.439 -3.790 -2.106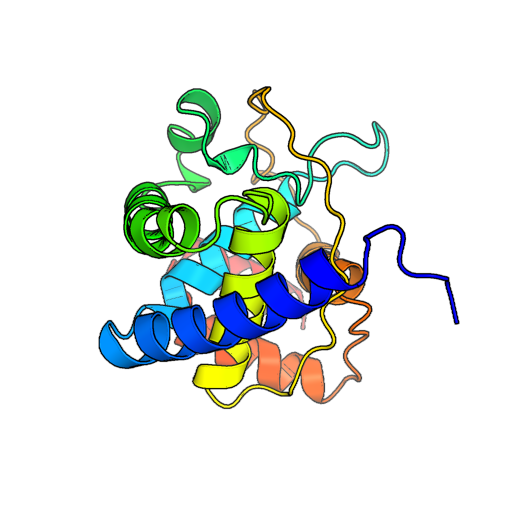 1.00 90.88 99 GLY A N 1
ATOM 767 C CA . GLY A 1 99 ? -3.325 -5.086 -2.780 1.00 90.88 99 GLY A CA 1
ATOM 768 C C . GLY A 1 99 ? -4.443 -6.060 -2.397 1.00 90.88 99 GLY A C 1
ATOM 769 O O . GLY A 1 99 ? -5.051 -6.669 -3.274 1.00 90.88 99 GLY A O 1
ATOM 770 N N . VAL A 1 100 ? -4.770 -6.161 -1.103 1.00 90.25 100 VAL A N 1
ATOM 771 C CA . VAL A 1 100 ? -5.894 -6.985 -0.620 1.00 90.25 100 VAL A CA 1
ATOM 772 C C . VAL A 1 100 ? -7.217 -6.521 -1.229 1.00 90.25 100 VAL A C 1
ATOM 774 O O . VAL A 1 100 ? -7.951 -7.320 -1.807 1.00 90.25 100 VAL A O 1
ATOM 777 N N . VAL A 1 101 ? -7.503 -5.220 -1.171 1.00 92.31 101 VAL A N 1
ATOM 778 C CA . VAL A 1 101 ? -8.749 -4.662 -1.713 1.00 92.31 101 VAL A CA 1
ATOM 779 C C . VAL A 1 101 ? -8.825 -4.829 -3.232 1.00 92.31 101 VAL A C 1
ATOM 781 O O . VAL A 1 101 ? -9.907 -5.068 -3.761 1.00 92.31 101 VAL A O 1
ATOM 784 N N . ALA A 1 102 ? -7.699 -4.759 -3.948 1.00 89.19 102 ALA A N 1
ATOM 785 C CA . ALA A 1 102 ? -7.658 -5.012 -5.387 1.00 89.19 102 ALA A CA 1
ATOM 786 C C . ALA A 1 102 ? -8.107 -6.437 -5.747 1.00 89.19 102 ALA A C 1
ATOM 788 O O . ALA A 1 102 ? -8.869 -6.620 -6.700 1.00 89.19 102 ALA A O 1
ATOM 789 N N . VAL A 1 103 ? -7.694 -7.436 -4.962 1.00 84.44 103 VAL A N 1
ATOM 790 C CA . VAL A 1 103 ? -8.156 -8.822 -5.132 1.00 84.44 103 VAL A CA 1
ATOM 791 C C . VAL A 1 103 ? -9.661 -8.918 -4.873 1.00 84.44 103 VAL A C 1
ATOM 793 O O . VAL A 1 103 ? -10.390 -9.484 -5.679 1.00 84.44 103 VAL A O 1
ATOM 796 N N . GLU A 1 104 ? -10.165 -8.290 -3.815 1.00 86.75 104 GLU A N 1
ATOM 797 C CA . GLU A 1 104 ? -11.597 -8.336 -3.478 1.00 86.75 104 GLU A CA 1
ATOM 798 C C . GLU A 1 104 ? -12.495 -7.623 -4.493 1.00 86.75 104 GLU A C 1
ATOM 800 O O . GLU A 1 104 ? -13.614 -8.061 -4.756 1.00 86.75 104 GLU A O 1
ATOM 805 N N . VAL A 1 105 ? -12.032 -6.506 -5.060 1.00 86.25 105 VAL A N 1
ATOM 806 C CA . VAL A 1 105 ? -12.776 -5.754 -6.084 1.00 86.25 105 VAL A CA 1
ATOM 807 C C . VAL A 1 105 ? -12.850 -6.531 -7.396 1.00 86.25 105 VAL A C 1
ATOM 809 O O . VAL A 1 105 ? -13.847 -6.437 -8.105 1.00 86.25 105 VAL A O 1
ATOM 812 N N . THR A 1 106 ? -11.834 -7.336 -7.708 1.00 82.31 106 THR A N 1
ATOM 813 C CA . THR A 1 106 ? -11.784 -8.147 -8.936 1.00 82.31 106 THR A CA 1
ATOM 814 C C . THR A 1 106 ? -12.530 -9.482 -8.821 1.00 82.31 106 THR A C 1
ATOM 816 O O . THR A 1 106 ? -12.460 -10.307 -9.730 1.00 82.31 106 THR A O 1
ATOM 819 N N . GLY A 1 107 ? -13.282 -9.693 -7.733 1.00 80.69 107 GLY A N 1
ATOM 820 C CA . GLY A 1 107 ? -14.047 -10.920 -7.486 1.00 80.69 107 GLY A CA 1
ATOM 821 C C . GLY A 1 107 ? -13.243 -12.029 -6.803 1.00 80.69 107 GLY A C 1
ATOM 822 O O . GLY A 1 107 ? -13.673 -13.180 -6.794 1.00 80.69 107 GLY A O 1
ATOM 823 N N . GLY A 1 108 ? -12.074 -11.693 -6.254 1.00 76.62 108 GLY A N 1
ATOM 824 C CA . GLY A 1 108 ? -11.279 -12.550 -5.383 1.00 76.62 108 GLY A CA 1
ATOM 825 C C . GLY A 1 108 ? -11.934 -12.817 -4.021 1.00 76.62 108 GLY A C 1
ATOM 826 O O . GLY A 1 108 ? -12.927 -12.177 -3.666 1.00 76.62 108 GLY A O 1
ATOM 827 N N . PRO A 1 109 ? -11.379 -13.758 -3.238 1.00 80.50 109 PRO A N 1
ATOM 828 C CA . PRO A 1 109 ? -11.881 -14.068 -1.907 1.00 80.50 109 PRO A CA 1
ATOM 829 C C . PRO A 1 109 ? -11.607 -12.912 -0.941 1.00 80.50 109 PRO A C 1
ATOM 831 O O . PRO A 1 109 ? -10.669 -12.135 -1.133 1.00 80.50 109 PRO A O 1
ATOM 834 N N . THR A 1 110 ? -12.396 -12.830 0.130 1.00 78.50 110 THR A N 1
ATOM 835 C CA . THR A 1 110 ? -12.110 -11.912 1.237 1.00 78.50 110 THR A CA 1
ATOM 836 C C . THR A 1 110 ? -10.836 -12.360 1.944 1.00 78.50 110 THR A C 1
ATOM 838 O O . THR A 1 110 ? -10.751 -13.498 2.407 1.00 78.50 110 THR A O 1
ATOM 841 N N . ILE A 1 111 ? -9.854 -11.466 2.046 1.00 79.50 111 ILE A N 1
ATOM 842 C CA . ILE A 1 111 ? -8.571 -11.757 2.698 1.00 79.50 111 ILE A CA 1
ATOM 843 C C . ILE A 1 111 ? -8.540 -11.052 4.053 1.00 79.50 111 ILE A C 1
ATOM 845 O O . ILE A 1 111 ? -8.763 -9.836 4.148 1.00 79.50 111 ILE A O 1
ATOM 849 N N . GLU A 1 112 ? -8.246 -11.822 5.104 1.00 81.94 112 GLU A N 1
ATOM 850 C CA . GLU A 1 112 ? -7.995 -11.283 6.438 1.00 81.94 112 GLU A CA 1
ATOM 851 C C . GLU A 1 112 ? -6.734 -10.411 6.397 1.00 81.94 112 GLU A C 1
ATOM 853 O O . GLU A 1 112 ? -5.675 -10.842 5.948 1.00 81.94 112 GLU A O 1
ATOM 858 N N . PHE A 1 113 ? -6.850 -9.160 6.837 1.00 84.69 113 PHE A N 1
ATOM 859 C CA . PHE A 1 113 ? -5.731 -8.226 6.857 1.00 84.69 113 PHE A CA 1
ATOM 860 C C . PHE A 1 113 ? -5.264 -8.014 8.291 1.00 84.69 113 PHE A C 1
ATOM 862 O O . PHE A 1 113 ? -6.046 -7.593 9.143 1.00 84.69 113 PHE A O 1
ATOM 869 N N . VAL A 1 114 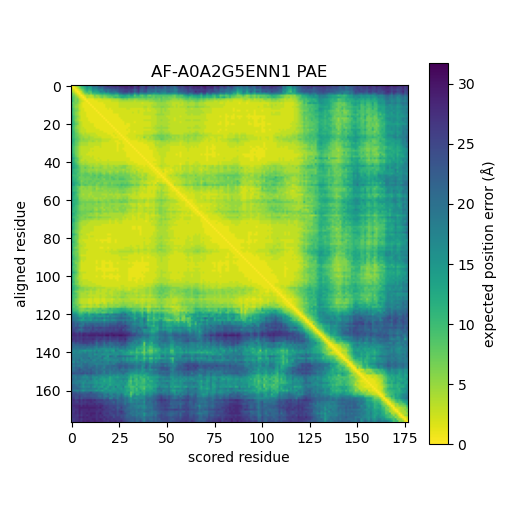? -3.978 -8.256 8.543 1.00 85.75 114 VAL A N 1
ATOM 870 C CA . VAL A 1 114 ? -3.354 -7.992 9.846 1.00 85.75 114 VAL A CA 1
ATOM 871 C C . VAL A 1 114 ? -2.555 -6.682 9.762 1.00 85.75 114 VAL A C 1
ATOM 873 O O . VAL A 1 114 ? -1.555 -6.644 9.038 1.00 85.75 114 VAL A O 1
ATOM 876 N N . PRO A 1 115 ? -2.978 -5.603 10.449 1.00 84.25 115 PRO A N 1
ATOM 877 C CA . PRO A 1 115 ? -2.256 -4.328 10.496 1.00 84.25 115 PRO A CA 1
ATOM 878 C C . PRO A 1 115 ? -1.075 -4.333 11.475 1.00 84.25 115 PRO A C 1
ATOM 880 O O . PRO A 1 115 ? -0.949 -5.221 12.319 1.00 84.25 115 PRO A O 1
ATOM 883 N N . GLY A 1 116 ? -0.241 -3.291 11.400 1.00 79.38 116 GLY A N 1
ATOM 884 C CA . GLY A 1 116 ? 0.870 -3.049 12.325 1.00 79.38 116 GLY A CA 1
ATOM 885 C C . GLY A 1 116 ? 2.253 -3.138 11.683 1.00 79.38 116 GLY A C 1
ATOM 886 O O . GLY A 1 116 ? 3.250 -3.301 12.392 1.00 79.38 116 GLY A O 1
ATOM 887 N N . ARG A 1 117 ? 2.344 -3.051 10.349 1.00 82.75 117 ARG A N 1
ATOM 888 C CA . ARG A 1 117 ? 3.636 -3.073 9.653 1.00 82.75 117 ARG A CA 1
ATOM 889 C C . ARG A 1 117 ? 4.431 -1.812 9.973 1.00 82.75 117 ARG A C 1
ATOM 891 O O . ARG A 1 117 ? 3.937 -0.689 9.843 1.00 82.75 117 ARG A O 1
ATOM 898 N N . LYS A 1 118 ? 5.691 -2.011 10.367 1.00 75.88 118 LYS A N 1
ATOM 899 C CA . LYS A 1 118 ? 6.648 -0.924 10.585 1.00 75.88 118 LYS A CA 1
ATOM 900 C C . LYS A 1 118 ? 7.104 -0.368 9.239 1.00 75.88 118 LYS A C 1
ATOM 902 O O . LYS A 1 118 ? 7.388 -1.130 8.320 1.00 75.88 118 LYS A O 1
ATOM 907 N N . VAL A 1 119 ? 7.192 0.956 9.150 1.00 76.75 119 VAL A N 1
ATOM 908 C CA . VAL A 1 119 ? 7.708 1.634 7.957 1.00 76.75 119 VAL A CA 1
ATOM 909 C C . VAL A 1 119 ? 9.228 1.561 7.949 1.00 76.75 119 VAL A C 1
ATOM 911 O O . VAL A 1 119 ? 9.862 1.898 8.949 1.00 76.75 119 VAL A O 1
ATOM 914 N N . CYS A 1 120 ? 9.806 1.179 6.814 1.00 71.25 120 CYS A N 1
ATOM 915 C CA . CYS A 1 120 ? 11.216 1.409 6.541 1.00 71.25 120 CYS A CA 1
ATOM 916 C C . CYS A 1 120 ? 11.366 2.708 5.739 1.00 71.25 120 CYS A C 1
ATOM 918 O O . CYS A 1 120 ? 10.749 2.879 4.690 1.00 71.25 120 CYS A O 1
ATOM 920 N N . ASN A 1 121 ? 12.183 3.638 6.236 1.00 68.50 121 ASN A N 1
ATOM 921 C CA . ASN A 1 121 ? 12.503 4.876 5.517 1.00 68.50 121 ASN A CA 1
ATOM 922 C C . ASN A 1 121 ? 13.751 4.744 4.635 1.00 68.50 121 ASN A C 1
ATOM 924 O O . ASN A 1 121 ? 14.053 5.669 3.892 1.00 68.50 121 ASN A O 1
ATOM 928 N N . LEU A 1 122 ? 14.461 3.618 4.717 1.00 62.09 122 LEU A N 1
ATOM 929 C CA . LEU A 1 122 ? 15.634 3.331 3.898 1.00 62.09 122 LEU A CA 1
ATOM 930 C C . LEU A 1 122 ? 15.199 2.614 2.621 1.00 62.09 122 LEU A C 1
ATOM 932 O O . LEU A 1 122 ? 14.336 1.733 2.675 1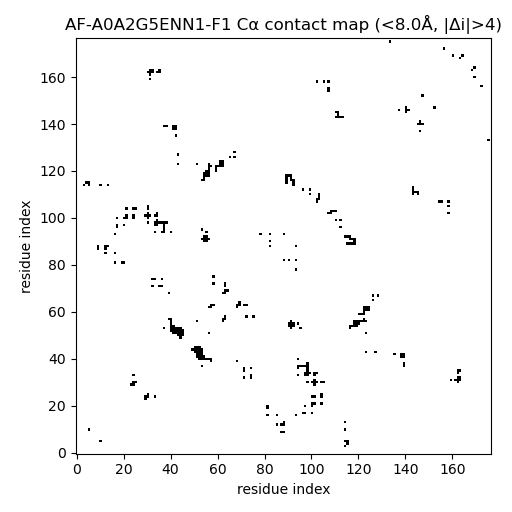.00 62.09 122 LEU A O 1
ATOM 936 N N . ALA A 1 123 ? 15.775 3.003 1.487 1.00 57.16 123 ALA A N 1
ATOM 937 C CA . ALA A 1 123 ? 15.592 2.288 0.233 1.00 57.16 123 ALA A CA 1
ATOM 938 C C . ALA A 1 123 ? 16.377 0.977 0.255 1.00 57.16 123 ALA A C 1
ATOM 940 O O . ALA A 1 123 ? 17.438 0.887 0.879 1.00 57.16 123 ALA A O 1
ATOM 941 N N . PHE A 1 124 ? 15.857 -0.041 -0.427 1.00 57.62 124 PHE A N 1
ATOM 942 C CA . PHE A 1 124 ? 16.600 -1.276 -0.605 1.00 57.62 124 PHE A CA 1
ATOM 943 C C . PHE A 1 124 ? 17.428 -1.220 -1.897 1.00 57.62 124 PHE A C 1
ATOM 945 O O . PHE A 1 124 ? 16.876 -1.341 -2.982 1.00 57.62 124 PHE A O 1
ATOM 952 N N . ASP A 1 125 ? 18.752 -1.085 -1.787 1.00 49.16 125 ASP A N 1
ATOM 953 C CA . ASP A 1 125 ? 19.702 -0.898 -2.910 1.00 49.16 125 ASP A CA 1
ATOM 954 C C . ASP A 1 125 ? 19.957 -2.166 -3.771 1.00 49.16 125 ASP A C 1
ATOM 956 O O . ASP A 1 125 ? 20.814 -2.201 -4.649 1.00 49.16 125 ASP A O 1
ATOM 960 N N . ARG A 1 126 ? 19.228 -3.271 -3.547 1.00 53.75 126 ARG A N 1
ATOM 961 C CA . ARG A 1 126 ? 19.369 -4.491 -4.371 1.00 53.75 126 ARG A CA 1
ATOM 962 C C . ARG A 1 126 ? 18.169 -4.718 -5.281 1.00 53.75 126 ARG A C 1
ATOM 964 O O . ARG A 1 126 ? 17.042 -4.899 -4.827 1.00 53.75 126 ARG A O 1
ATOM 971 N N . ASN A 1 127 ? 18.456 -4.840 -6.577 1.00 50.88 127 ASN A N 1
ATOM 972 C CA . ASN A 1 127 ? 17.557 -5.388 -7.595 1.00 50.88 127 ASN A CA 1
ATOM 973 C C . ASN A 1 127 ? 17.347 -6.903 -7.369 1.00 50.88 127 ASN A C 1
ATOM 975 O O . ASN A 1 127 ? 17.984 -7.733 -8.012 1.00 50.88 127 ASN A O 1
ATOM 979 N N . TYR A 1 128 ? 16.457 -7.285 -6.451 1.00 49.91 128 TYR A N 1
ATOM 980 C CA . TYR A 1 128 ? 16.213 -8.695 -6.097 1.00 49.91 128 TYR A CA 1
ATOM 981 C C . TYR A 1 128 ? 15.396 -9.511 -7.106 1.00 49.91 128 TYR A C 1
ATOM 983 O O . TYR A 1 128 ? 15.235 -10.719 -6.939 1.00 49.91 128 TYR A O 1
ATOM 991 N N . PHE A 1 129 ? 14.890 -8.902 -8.177 1.00 47.91 129 PHE A N 1
ATOM 992 C CA . PHE A 1 129 ? 14.043 -9.617 -9.136 1.00 47.91 129 PHE A CA 1
ATOM 993 C C . PHE A 1 129 ? 14.790 -10.624 -10.034 1.00 47.91 129 PHE A C 1
ATOM 995 O O . PHE A 1 129 ? 14.166 -11.248 -10.888 1.00 47.91 129 PHE A O 1
ATOM 1002 N N . THR A 1 130 ? 16.095 -10.843 -9.846 1.00 37.25 130 THR A N 1
ATOM 1003 C CA . THR A 1 130 ? 16.889 -11.778 -10.663 1.00 37.25 130 THR A CA 1
ATOM 1004 C C . THR A 1 130 ? 16.800 -13.251 -10.237 1.00 37.25 130 THR A C 1
ATOM 1006 O O . THR A 1 130 ? 17.234 -14.107 -11.005 1.00 37.25 130 THR A O 1
ATOM 1009 N N . ALA A 1 131 ? 16.188 -13.599 -9.096 1.00 36.59 131 ALA A N 1
ATOM 1010 C CA . ALA A 1 131 ? 16.042 -15.003 -8.678 1.00 36.59 131 ALA A CA 1
ATOM 1011 C C . ALA A 1 131 ? 14.801 -15.252 -7.795 1.00 36.59 131 ALA A C 1
ATOM 1013 O O . ALA A 1 131 ? 14.903 -15.434 -6.587 1.00 36.59 131 ALA A O 1
ATOM 1014 N N . ALA A 1 132 ? 13.609 -15.275 -8.392 1.00 40.12 132 ALA A N 1
ATOM 1015 C CA . ALA A 1 132 ? 12.361 -15.584 -7.694 1.00 40.12 132 ALA A CA 1
ATOM 1016 C C . ALA A 1 132 ? 11.875 -17.005 -8.028 1.00 40.12 132 ALA A C 1
ATOM 1018 O O . ALA A 1 132 ? 11.232 -17.222 -9.055 1.00 40.12 132 ALA A O 1
ATOM 1019 N N . GLY A 1 133 ? 12.209 -17.975 -7.173 1.00 37.28 133 GLY A N 1
ATOM 1020 C CA . GLY A 1 133 ? 11.558 -19.290 -7.140 1.00 37.28 133 GLY A CA 1
ATOM 1021 C C . GLY A 1 133 ? 10.154 -19.229 -6.515 1.00 37.28 133 GLY A C 1
ATOM 1022 O O . GLY A 1 133 ? 9.678 -18.158 -6.147 1.00 37.28 133 GLY A O 1
ATOM 1023 N N . GLU A 1 134 ? 9.505 -20.391 -6.383 1.00 32.75 134 GLU A N 1
ATOM 1024 C CA . GLU A 1 134 ? 8.102 -20.662 -5.976 1.00 32.75 134 GLU A CA 1
ATOM 1025 C C . GLU A 1 134 ? 7.565 -19.945 -4.707 1.00 32.75 134 GLU A C 1
ATOM 1027 O O . GLU A 1 134 ? 6.383 -20.032 -4.373 1.00 32.75 134 GLU A O 1
ATOM 1032 N N . SER A 1 135 ? 8.401 -19.208 -3.982 1.00 45.25 135 SER A N 1
ATOM 1033 C CA . SER A 1 135 ? 8.158 -18.649 -2.653 1.00 45.25 135 SER A CA 1
ATOM 1034 C C . SER A 1 135 ? 7.353 -17.345 -2.616 1.00 45.25 135 SER A C 1
ATOM 1036 O O . SER A 1 135 ? 6.848 -16.990 -1.552 1.00 45.25 135 SER A O 1
ATOM 1038 N N . HIS A 1 136 ? 7.210 -16.604 -3.718 1.00 47.78 136 HIS A N 1
ATOM 1039 C CA . HIS A 1 136 ? 6.798 -15.196 -3.619 1.00 47.78 136 HIS A CA 1
ATOM 1040 C C . HIS A 1 136 ? 5.274 -14.975 -3.573 1.00 47.78 136 HIS A C 1
ATOM 1042 O O . HIS A 1 136 ? 4.821 -14.161 -2.772 1.00 47.78 136 HIS A O 1
ATOM 1048 N N . ILE A 1 137 ? 4.457 -15.733 -4.333 1.00 43.19 137 ILE A N 1
ATOM 1049 C CA . ILE A 1 137 ? 2.970 -15.662 -4.264 1.00 43.19 137 ILE A CA 1
ATOM 1050 C C . ILE A 1 137 ? 2.538 -16.068 -2.866 1.00 43.19 137 ILE A C 1
ATOM 1052 O O . ILE A 1 137 ? 1.767 -15.383 -2.194 1.00 43.19 137 ILE A O 1
ATOM 1056 N N . VAL A 1 138 ? 3.161 -17.141 -2.395 1.00 43.78 138 VAL A N 1
ATOM 1057 C CA . VAL A 1 138 ? 3.037 -17.613 -1.0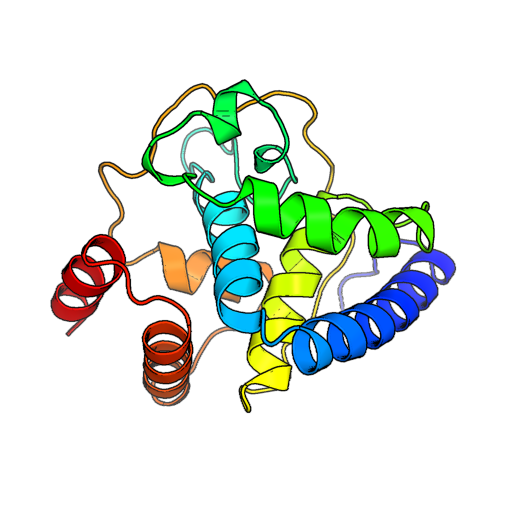32 1.00 43.78 138 VAL A CA 1
ATOM 1058 C C . VAL A 1 138 ? 3.515 -16.554 -0.038 1.00 43.78 138 VAL A C 1
ATOM 1060 O O . VAL A 1 138 ? 2.898 -16.460 1.004 1.00 43.78 138 VAL A O 1
ATOM 1063 N N . ALA A 1 139 ? 4.525 -15.722 -0.317 1.00 48.03 139 ALA A N 1
ATOM 1064 C CA . ALA A 1 139 ? 4.965 -14.662 0.597 1.00 48.03 139 ALA A CA 1
ATOM 1065 C C . ALA A 1 139 ? 3.915 -13.552 0.779 1.00 48.03 139 ALA A C 1
ATOM 1067 O O . ALA A 1 139 ? 3.585 -13.247 1.921 1.00 48.03 139 ALA A O 1
ATOM 1068 N N . PHE A 1 140 ? 3.324 -13.004 -0.293 1.00 54.50 140 PHE A N 1
ATOM 1069 C CA . PHE A 1 140 ? 2.254 -11.994 -0.172 1.00 54.50 140 PHE A CA 1
ATOM 1070 C C . PHE A 1 140 ? 1.043 -12.541 0.602 1.00 54.50 140 PHE A C 1
ATOM 1072 O O . PHE A 1 140 ? 0.575 -11.919 1.557 1.00 54.50 140 PHE A O 1
ATOM 1079 N N . PHE A 1 141 ? 0.582 -13.747 0.255 1.00 54.97 141 PHE A N 1
ATOM 1080 C CA . PHE A 1 141 ? -0.566 -14.367 0.919 1.00 54.97 141 PHE A CA 1
ATOM 1081 C C . PHE A 1 141 ? -0.232 -14.877 2.334 1.00 54.97 141 PHE A C 1
ATOM 1083 O O . PHE A 1 141 ? -1.014 -14.643 3.252 1.00 54.97 141 PHE A O 1
ATOM 1090 N N . ARG A 1 142 ? 0.965 -15.434 2.585 1.00 51.16 142 ARG A N 1
ATOM 1091 C CA . ARG A 1 142 ? 1.431 -15.802 3.942 1.00 51.16 142 ARG A CA 1
ATOM 1092 C C . ARG A 1 142 ? 1.575 -14.589 4.849 1.00 51.16 142 ARG A C 1
ATOM 1094 O O . ARG A 1 142 ? 1.271 -14.711 6.033 1.00 51.16 142 ARG A O 1
ATOM 1101 N N . ILE A 1 143 ? 2.006 -13.436 4.328 1.00 50.91 143 ILE A N 1
ATOM 1102 C CA . ILE A 1 143 ? 2.074 -12.180 5.094 1.00 50.91 143 ILE A CA 1
ATOM 1103 C C . ILE A 1 143 ? 0.676 -11.762 5.576 1.00 50.91 143 ILE A C 1
ATOM 1105 O O . ILE A 1 143 ? 0.552 -11.202 6.664 1.00 50.91 143 ILE A O 1
ATOM 1109 N N . GLN A 1 144 ? -0.377 -12.080 4.819 1.00 50.56 144 GLN A N 1
ATOM 1110 C CA . GLN A 1 144 ? -1.775 -11.873 5.217 1.00 50.56 144 GLN A CA 1
ATOM 1111 C C . GLN A 1 144 ? -2.396 -13.096 5.922 1.00 50.56 144 GLN A C 1
ATOM 1113 O O . GLN A 1 144 ? -3.607 -13.164 6.079 1.00 50.56 144 GLN A O 1
ATOM 1118 N N . ARG A 1 145 ? -1.590 -14.094 6.330 1.00 50.16 145 ARG A N 1
ATOM 1119 C CA . ARG A 1 145 ? -2.039 -15.403 6.860 1.00 50.16 145 ARG A CA 1
ATOM 1120 C C . ARG A 1 145 ? -3.008 -16.179 5.955 1.00 50.16 145 ARG A C 1
ATOM 1122 O O . ARG A 1 145 ? -3.596 -17.166 6.388 1.00 50.16 145 ARG A O 1
ATOM 1129 N N . TYR A 1 146 ? -3.115 -15.804 4.687 1.00 45.31 146 TYR A N 1
ATOM 1130 C CA . TYR A 1 146 ? -3.851 -16.551 3.685 1.00 45.31 146 TYR A CA 1
ATOM 1131 C C . TYR A 1 146 ? -2.968 -17.703 3.188 1.00 45.31 146 TYR A C 1
ATOM 1133 O O . TYR A 1 146 ? -1.974 -17.499 2.490 1.00 45.31 146 TYR A O 1
ATOM 1141 N N . LEU A 1 147 ? -3.2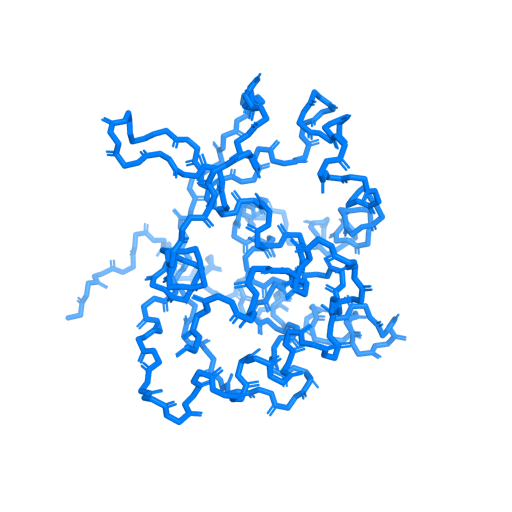90 -18.932 3.590 1.00 45.00 147 LEU A N 1
ATOM 1142 C CA . LEU A 1 147 ? -2.704 -20.143 3.016 1.00 45.00 147 LEU A CA 1
ATOM 1143 C C . LEU A 1 147 ? -3.676 -20.660 1.950 1.00 45.00 147 LEU A C 1
ATOM 1145 O O . LEU A 1 147 ? -4.685 -21.259 2.318 1.00 45.00 147 LEU A O 1
ATOM 1149 N N . PRO A 1 148 ? -3.422 -20.419 0.652 1.00 46.47 148 PRO A N 1
ATOM 1150 C CA . PRO A 1 148 ? -4.315 -20.897 -0.397 1.00 46.47 148 PRO A CA 1
ATOM 1151 C C . PRO A 1 148 ? -4.368 -22.430 -0.388 1.00 46.47 148 PRO A C 1
ATOM 1153 O O . PRO A 1 148 ? -3.327 -23.094 -0.443 1.00 46.47 148 PRO A O 1
ATOM 1156 N N . MET A 1 149 ? -5.571 -23.008 -0.369 1.00 37.22 149 MET A N 1
ATOM 1157 C CA . MET A 1 149 ? -5.743 -24.411 -0.756 1.00 37.22 149 MET A CA 1
ATOM 1158 C C . MET A 1 149 ? -5.518 -24.540 -2.275 1.00 37.22 149 MET A C 1
ATOM 1160 O O . MET A 1 149 ? -5.598 -23.551 -3.003 1.00 37.22 149 MET A O 1
ATOM 1164 N N . ARG A 1 150 ? -5.227 -25.743 -2.803 1.00 44.09 150 ARG A N 1
ATOM 1165 C CA . ARG A 1 150 ? -4.889 -25.948 -4.239 1.00 44.09 150 ARG A CA 1
ATOM 1166 C C . ARG A 1 150 ? -5.868 -25.284 -5.230 1.00 44.09 150 ARG A C 1
ATOM 1168 O O . ARG A 1 150 ? -5.438 -24.892 -6.311 1.00 44.09 150 ARG A O 1
ATOM 1175 N N . GLY A 1 151 ? -7.149 -25.144 -4.876 1.00 44.56 151 GLY A N 1
ATOM 1176 C CA . GLY A 1 151 ? -8.158 -24.455 -5.694 1.00 44.56 151 GLY A CA 1
ATOM 1177 C C . GLY A 1 151 ? -8.000 -22.929 -5.740 1.00 44.56 151 GLY A C 1
ATOM 1178 O O . GLY A 1 151 ? -8.176 -22.322 -6.797 1.00 44.56 151 GLY A O 1
ATOM 1179 N N . ASP A 1 152 ? -7.575 -22.314 -4.636 1.00 51.97 152 ASP A N 1
ATOM 1180 C CA . ASP A 1 152 ? -7.400 -20.862 -4.521 1.00 51.97 152 ASP A CA 1
ATOM 1181 C C . ASP A 1 152 ? -6.224 -20.377 -5.368 1.00 51.97 152 ASP A C 1
ATOM 1183 O O . ASP A 1 152 ? -6.251 -19.282 -5.921 1.00 51.97 152 ASP A O 1
ATOM 1187 N N . PHE A 1 153 ? -5.207 -21.220 -5.550 1.00 49.78 153 PHE A N 1
ATOM 1188 C CA . PHE A 1 153 ? -4.051 -20.900 -6.382 1.00 49.78 153 PHE A CA 1
ATOM 1189 C C . PHE A 1 153 ? -4.422 -20.624 -7.844 1.00 49.78 153 PHE A C 1
ATOM 1191 O O . PHE A 1 153 ? -3.895 -19.685 -8.436 1.00 49.78 153 PHE A O 1
ATOM 1198 N N . GLN A 1 154 ? -5.347 -21.392 -8.429 1.00 51.38 154 GLN A N 1
ATOM 1199 C CA . GLN A 1 154 ? -5.793 -21.169 -9.812 1.00 51.38 154 GLN A CA 1
ATOM 1200 C C . GLN A 1 154 ? -6.638 -19.899 -9.944 1.00 51.38 154 GLN A C 1
ATOM 1202 O O . GLN A 1 154 ? -6.540 -19.177 -10.937 1.00 51.38 154 GLN A O 1
ATOM 1207 N N . MET A 1 155 ? -7.427 -19.581 -8.919 1.00 55.56 155 MET A N 1
ATOM 1208 C CA . MET A 1 155 ? -8.169 -18.327 -8.846 1.00 55.56 155 MET A CA 1
ATOM 1209 C C . MET A 1 155 ? -7.220 -17.128 -8.740 1.00 55.56 155 MET A C 1
ATOM 1211 O O . MET A 1 155 ? -7.345 -16.179 -9.509 1.00 55.56 155 MET A O 1
ATOM 1215 N N . LEU A 1 156 ? -6.222 -17.197 -7.859 1.00 53.34 156 LEU A N 1
ATOM 1216 C CA . LEU A 1 156 ? -5.190 -16.172 -7.704 1.00 53.34 156 LEU A CA 1
ATOM 1217 C C . LEU A 1 156 ? -4.359 -16.005 -8.978 1.00 53.34 156 LEU A C 1
ATOM 1219 O O . LEU A 1 156 ? -4.045 -14.883 -9.359 1.00 53.34 156 LEU A O 1
ATOM 1223 N N . LYS A 1 157 ? -4.079 -17.103 -9.688 1.00 53.94 157 LYS A N 1
ATOM 1224 C CA . LYS A 1 157 ? -3.445 -17.114 -11.012 1.00 53.94 157 LYS A CA 1
ATOM 1225 C C . LYS A 1 157 ? -4.301 -16.393 -12.057 1.00 53.94 157 LYS A C 1
ATOM 1227 O O . LYS A 1 157 ? -3.777 -15.615 -12.849 1.00 53.94 157 LYS A O 1
ATOM 1232 N N . LYS A 1 158 ? -5.622 -16.593 -12.031 1.00 57.03 158 LYS A N 1
ATOM 1233 C CA . LYS A 1 158 ? -6.579 -15.892 -12.900 1.00 57.03 158 LYS A CA 1
ATOM 1234 C C . LYS A 1 158 ? -6.665 -14.400 -12.563 1.00 57.03 158 LYS A C 1
ATOM 1236 O O . LYS A 1 158 ? -6.593 -13.582 -13.476 1.00 57.03 158 LYS A O 1
ATOM 1241 N N . VAL A 1 159 ? -6.742 -14.040 -11.278 1.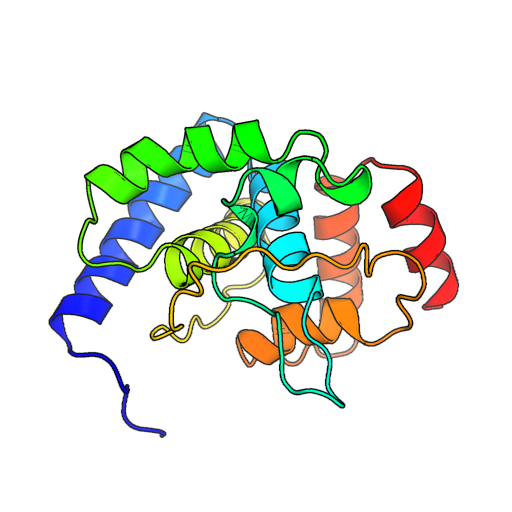00 54.44 159 VAL A N 1
ATOM 1242 C CA . VAL A 1 159 ? -6.715 -12.641 -10.806 1.00 54.44 159 VAL A CA 1
ATOM 1243 C C . VAL A 1 159 ? -5.403 -11.974 -11.217 1.00 54.44 159 VAL A C 1
ATOM 1245 O O . VAL A 1 159 ? -5.433 -10.908 -11.821 1.00 54.44 159 VAL A O 1
ATOM 1248 N N . TYR A 1 160 ? -4.265 -12.638 -11.000 1.00 54.81 160 TYR A N 1
ATOM 1249 C CA . TYR A 1 160 ? -2.945 -12.169 -11.416 1.00 54.81 160 TYR A CA 1
ATOM 1250 C C . TYR A 1 160 ? -2.853 -11.970 -12.931 1.00 54.81 160 TYR A C 1
ATOM 1252 O O . TYR A 1 160 ? -2.464 -10.896 -13.366 1.00 54.81 160 TYR A O 1
ATOM 1260 N N . ASN A 1 161 ? -3.287 -12.936 -13.744 1.00 51.91 161 ASN A N 1
ATOM 1261 C CA . ASN A 1 161 ? -3.274 -12.811 -15.208 1.00 51.91 161 ASN A CA 1
ATOM 1262 C C . ASN A 1 161 ? -4.226 -11.729 -15.734 1.00 51.91 161 ASN A C 1
ATOM 1264 O O . ASN A 1 161 ? -3.970 -11.145 -16.782 1.00 51.91 161 ASN A O 1
ATOM 1268 N N . THR A 1 162 ? -5.303 -11.439 -15.004 1.00 51.03 162 THR A N 1
ATOM 1269 C CA . THR A 1 162 ? -6.204 -10.315 -15.307 1.00 51.03 162 THR A CA 1
ATOM 1270 C C . THR A 1 162 ? -5.582 -8.974 -14.884 1.00 51.03 162 THR A C 1
ATOM 1272 O O . THR A 1 162 ? -5.903 -7.932 -15.448 1.00 51.03 162 THR A O 1
ATOM 1275 N N . CYS A 1 163 ? -4.669 -8.998 -13.906 1.00 44.91 163 CYS A N 1
ATOM 1276 C CA . CYS A 1 163 ? -4.067 -7.827 -13.268 1.00 44.91 163 CYS A CA 1
ATOM 1277 C C . CYS A 1 163 ? -2.639 -7.490 -13.731 1.00 44.91 163 CYS A C 1
ATOM 1279 O O . CYS A 1 163 ? -2.167 -6.384 -13.497 1.00 44.91 163 CYS A O 1
ATOM 1281 N N . VAL A 1 164 ? -1.904 -8.410 -14.347 1.00 45.97 164 VAL A N 1
ATOM 1282 C CA . VAL A 1 164 ? -0.486 -8.222 -14.675 1.00 45.97 164 VAL A CA 1
ATOM 1283 C C . VAL A 1 164 ? -0.234 -8.772 -16.073 1.00 45.97 164 VAL A C 1
ATOM 1285 O O . VAL A 1 164 ? -0.083 -9.971 -16.273 1.00 45.97 164 VAL A O 1
ATOM 1288 N N . THR A 1 165 ? -0.187 -7.880 -17.063 1.00 41.50 165 THR A N 1
ATOM 1289 C CA . THR A 1 165 ? 0.057 -8.223 -18.475 1.00 41.50 165 THR A CA 1
ATOM 1290 C C . THR A 1 165 ? 1.534 -8.148 -18.876 1.00 41.50 165 THR A C 1
ATOM 1292 O O . THR A 1 165 ? 1.846 -8.212 -20.063 1.00 41.50 165 THR A O 1
ATOM 1295 N N . SER A 1 166 ? 2.475 -8.011 -17.931 1.00 41.81 166 SER A N 1
ATOM 1296 C CA . SER A 1 166 ? 3.897 -7.944 -18.289 1.00 41.81 166 SER A CA 1
ATOM 1297 C C . SER A 1 166 ? 4.481 -9.337 -18.545 1.00 41.81 166 SER A C 1
ATOM 1299 O O . SER A 1 166 ? 4.274 -10.278 -17.777 1.00 41.81 166 SER A O 1
ATOM 1301 N N . SER A 1 167 ? 5.263 -9.455 -19.620 1.00 34.78 167 SER A N 1
ATOM 1302 C CA . SER A 1 167 ? 5.919 -10.689 -20.081 1.00 34.78 167 SER A CA 1
ATOM 1303 C C . SER A 1 167 ? 6.797 -11.339 -19.008 1.00 34.78 167 SER A C 1
ATOM 1305 O O . SER A 1 167 ? 6.978 -12.552 -19.000 1.00 34.78 167 SER A O 1
ATOM 1307 N N . ILE A 1 168 ? 7.303 -10.537 -18.068 1.00 37.28 168 ILE A N 1
ATOM 1308 C CA . ILE A 1 168 ? 8.090 -11.005 -16.927 1.00 37.28 168 ILE A CA 1
ATOM 1309 C C . ILE A 1 168 ? 7.204 -11.838 -15.991 1.00 37.28 168 ILE A C 1
ATOM 1311 O O . ILE A 1 168 ? 7.615 -12.924 -15.614 1.00 37.28 168 ILE A O 1
ATOM 1315 N N . GLY A 1 169 ? 5.968 -11.420 -15.692 1.00 33.19 169 GLY A N 1
ATOM 1316 C CA . GLY A 1 169 ? 5.045 -12.175 -14.830 1.00 33.19 169 GLY A CA 1
ATOM 1317 C C . GLY A 1 169 ? 4.593 -13.522 -15.413 1.00 33.19 169 GLY A C 1
ATOM 1318 O O . GLY A 1 169 ? 4.386 -14.481 -14.671 1.00 33.19 169 GLY A O 1
ATOM 1319 N N . TRP A 1 170 ? 4.501 -13.621 -16.743 1.00 28.42 170 TRP A N 1
ATOM 1320 C CA . TRP A 1 170 ? 4.087 -14.841 -17.449 1.00 28.42 170 TRP A CA 1
ATOM 1321 C C . TRP A 1 170 ? 5.145 -15.954 -17.421 1.00 28.42 170 TRP A C 1
ATOM 1323 O O . TRP A 1 170 ? 4.799 -17.113 -17.197 1.00 28.42 170 TRP A O 1
ATOM 1333 N N . VAL A 1 171 ? 6.431 -15.612 -17.581 1.00 28.97 171 VAL A N 1
ATOM 1334 C CA . VAL A 1 171 ? 7.544 -16.586 -17.605 1.00 28.97 171 VAL A CA 1
ATOM 1335 C C . VAL A 1 171 ? 7.687 -17.340 -16.273 1.00 28.97 171 VAL A C 1
ATOM 1337 O O . VAL A 1 171 ? 8.045 -18.519 -16.266 1.00 28.97 171 VAL A O 1
ATOM 1340 N N . TYR A 1 172 ? 7.358 -16.706 -15.143 1.00 31.91 172 TYR A N 1
ATOM 1341 C CA . TYR A 1 172 ? 7.433 -17.348 -13.823 1.00 31.91 172 TYR A CA 1
ATOM 1342 C C . TYR A 1 172 ? 6.227 -18.247 -13.519 1.00 31.91 172 TYR A C 1
ATOM 1344 O O . TYR A 1 172 ? 6.353 -19.221 -12.784 1.00 31.91 172 TYR A O 1
ATOM 1352 N N . LEU A 1 173 ? 5.065 -17.981 -14.117 1.00 31.75 173 LEU A N 1
ATOM 1353 C CA . LEU A 1 173 ? 3.813 -18.683 -13.830 1.00 31.75 173 LEU A CA 1
ATOM 1354 C C . LEU A 1 173 ? 3.699 -20.055 -14.520 1.00 31.75 173 LEU A C 1
ATOM 1356 O O . LEU A 1 173 ? 2.965 -20.932 -14.051 1.00 31.75 173 LEU A O 1
ATOM 1360 N N . THR A 1 174 ? 4.403 -20.235 -15.639 1.00 27.39 174 THR A N 1
ATOM 1361 C CA . THR A 1 174 ? 4.507 -21.498 -16.388 1.00 27.39 174 THR A CA 1
ATOM 1362 C C . THR A 1 174 ? 5.520 -22.476 -15.798 1.00 27.39 174 THR A C 1
ATOM 1364 O O . THR A 1 174 ? 5.464 -23.647 -16.137 1.00 27.39 174 THR A O 1
ATOM 1367 N N . ARG A 1 175 ? 6.414 -22.027 -14.904 1.00 27.09 175 ARG A N 1
ATOM 1368 C CA . ARG A 1 175 ? 7.369 -22.890 -14.177 1.00 27.09 175 ARG A CA 1
ATOM 1369 C C . ARG A 1 175 ? 6.838 -23.433 -12.838 1.00 27.09 175 ARG A C 1
ATOM 1371 O O . ARG A 1 175 ? 7.567 -24.135 -12.155 1.00 27.09 175 ARG A O 1
ATOM 1378 N N . ILE A 1 176 ? 5.607 -23.072 -12.463 1.00 34.44 176 ILE A N 1
ATOM 1379 C CA . ILE A 1 176 ? 4.917 -23.476 -11.217 1.00 34.44 176 ILE A CA 1
ATOM 1380 C C . ILE A 1 176 ? 3.941 -24.657 -11.463 1.00 34.44 176 ILE A C 1
ATOM 1382 O O . ILE A 1 176 ? 3.312 -25.155 -10.532 1.00 34.44 176 ILE A O 1
ATOM 1386 N N . LEU A 1 177 ? 3.778 -25.096 -12.718 1.00 30.27 177 LEU A N 1
ATOM 1387 C CA . LEU A 1 177 ? 3.076 -26.335 -13.088 1.00 30.27 177 LEU A CA 1
ATOM 1388 C C . LEU A 1 177 ? 4.108 -27.398 -13.462 1.00 30.27 177 LEU A C 1
ATOM 1390 O O . LEU A 1 177 ? 3.840 -28.576 -13.148 1.00 30.27 177 LEU A O 1
#

Organism: Aquilegia coerulea (NCBI:txid218851)

InterPro domains:
  IPR002016 Haem peroxidase [PF00141] (18-118)
  IPR002016 Haem peroxidase [PR00458] (31-45)
  IPR002016 Haem peroxidase [PR00458] (89-106)
  IPR002016 Haem peroxidase [PR00458] (107-119)
  IPR002207 Class I peroxidase [PR00459] (10-30)
  IPR002207 Class I peroxidase [PR00459] (31-46)
  IPR002207 Class I peroxidase [PR00459] (49-59)
  IPR002207 Class I peroxidase [PR00459] (63-87)
  IPR002207 Class I peroxidase [PR00459] (88-106)
  IPR002207 Class I peroxidase [PR00459] (107-119)
  IPR010255 Haem peroxidase superfamily [SSF48113] (5-118)
  IPR019794 Peroxidase, active site [PS00436] (31-42)
  IPR044831 Heme-binding peroxidase Ccp1-like [PTHR31356] (6-118)